Protein AF-A0AAN8QXG2-F1 (afdb_monomer)

Mean predicted aligned error: 15.95 Å

Secondary structure (DSSP, 8-state):
---BS-TT--------TTS---TTTT-----TTS-EESSSSSSEEHHHHHHHHHHHHTTPPPP-STT-TT-SB----SS----HHHHHHHHHHH-S-SSS----SSS------S--TTS---SEEEEETTEEEEEETTEEEEEETTEEPTT-SEEGGGTSTT--S--SEEEE-TTSEEEEEETTEEEEEETTEEEEEEEEGGGGT-------EEEEESSGGG-EEEEEETTEEEEEETTTTEES-SSPEEGGGSBTS-SS-SEEEE-TTS-EEEEETTEEEEEETTTTEEPTT--EEHHHHHH-PPPP---GGGS-----------PPP-

Foldseek 3Di:
DFDQPPPPFPDQAAPDVPDPDDPCQRDGDDDPPFPEDDQADPTQDPVLVVVLSVLRSLPHAADPDPLASSHRTDDDDPPDDHDVVSQVRSCVSVNDDPDDPPPPVPDPPPDPPDDDLLAWFFLEWEQAPQWIWTHDQQWIWIHHPLDTDPRPRDGPCNWAPPDDRHFNEWYADPVRWIWTFAFQAIWIDRTRRTPDDRDGCVQQLDPGTRFQEWEFADDDPPTWIWTADQQWIFTGDPVVSYTPDNDTHGNVLQAPDDSHFSYWYAHPVRWIWTHDIQWIFTADPPVSYTDPPDTDGCCCRRVVDDDPPPPPPPPPPDDDDDPDDDDDDD

Organism: NCBI:txid861788

Solvent-accessible surface area (backbone atoms only — not comparable to full-atom values): 19196 Å² total; per-residue (Å²): 134,88,60,59,44,73,94,63,54,75,57,73,30,58,55,54,99,83,59,84,90,54,101,55,60,52,44,78,55,79,61,82,89,56,60,71,33,75,90,48,83,91,40,49,31,48,64,62,51,48,54,28,52,50,37,34,37,73,56,48,68,75,39,90,51,87,78,29,53,40,26,64,48,71,71,92,59,66,70,79,61,79,27,73,64,48,52,50,56,52,28,69,76,74,44,70,80,93,54,79,80,75,83,68,92,82,59,95,73,76,62,90,83,71,82,53,68,70,79,45,58,47,34,16,27,25,44,50,98,88,27,40,36,43,28,42,62,46,31,28,38,49,30,51,96,82,37,69,44,89,60,52,68,34,54,44,52,73,54,30,58,83,55,70,59,47,48,27,14,23,32,39,48,98,87,59,34,41,37,40,30,39,53,50,28,31,36,35,21,51,73,50,46,65,72,50,58,86,37,56,32,58,71,30,61,36,95,61,61,50,43,24,19,23,31,49,48,64,60,85,91,66,47,43,32,38,42,29,43,91,37,25,31,34,51,40,37,80,91,77,48,28,44,78,52,82,68,63,45,64,39,76,74,48,36,84,61,68,59,66,48,28,18,21,30,44,49,100,84,57,34,39,34,40,27,38,65,53,31,33,38,49,31,38,78,83,80,55,30,52,45,90,84,53,68,42,51,45,20,43,78,60,68,71,35,76,80,79,81,76,72,77,81,78,75,81,78,79,76,86,77,83,87,82,83,83,82,81,83,134

Nearest PDB structures (foldseek):
  6cm1-assembly1_A  TM=9.132E-01  e=3.011E-19  Homo sapiens
  4fu4-assembly1_A  TM=6.674E-01  e=2.067E-21  Homo sapiens
  1fbl-assembly1_A-2  TM=6.473E-01  e=2.036E-18  Sus scrofa
  1itv-assembly1_B  TM=8.678E-01  e=1.501E-15  Homo sapiens
  3ba0-assembly1_A  TM=5.865E-01  e=1.921E-18  Homo sapiens

InterPro domains:
  IPR000585 Hemopexin-like domain [cd00094] (115-305)
  IPR001818 Peptidase M10, metallopeptidase [PF00413] (18-95)
  IPR018486 Hemopexin, conserved site [PS00024] (156-171)
  IPR018487 Hemopexin-like repeats [PF00045] (122-165)
  IPR018487 Hemopexin-like repeats [PF00045] (167-192)
  IPR018487 Hemopexin-like repeats [PF00045] (211-258)
  IPR018487 Hemopexin-like repeats [PF00045] (261-305)
  IPR018487 Hemopexin-like repeats [PS51642] (115-163)
  IPR018487 Hemopexin-like repeats [PS51642] (164-208)
  IPR018487 Hemopexin-like repeats [PS51642] (258-305)
  IPR018487 Hemopexin-like repeats [SM00120] (122-165)
  IPR018487 Hemopexin-like repeats [SM00120] (167-208)
  IPR018487 Hemopexin-like repeats [SM00120] (211-259)
  IPR018487 Hemopexin-like repeats [SM00120] (261-305)
  IPR021190 Peptidase M10A [PIRSF001191] (18-308)
  IPR021190 Peptidase M10A [PR00138] (49-74)
  IPR021190 Peptidase M10A [PR00138] (82-95)
  IPR024079 Metallopeptidase, catalytic domain superfamily [G3DSA:3.40.390.10] (12-100)
  IPR036375 Hemopexin-like domain superfamily [G3DSA:2.110.10.10] (115-307)
  IPR036375 Hemopexin-like domain superfamily [SSF50923] (115-306)

Radius of gyration: 27.06 Å; Cα contacts (8 Å, |Δi|>4): 606; chains: 1; bounding box: 62×88×76 Å

Sequence (330 aa):
MVTTCPLMVLEAFWLMPFFPRTHRAGDIHFDYDESWTVGNSMGTDLLQVAAHEFGHVLGLQHSLVDGAVMSPFYSFSYPLGLSDDDKQGIQHLYGPPRKAPPVITETNEIENTVPDPCRTNFDAVSMIRGELFFFKSRYVWRIREGRLQVGYPALATRHWRGIPNNIDAAYEDKTGNSWFFQGDSYWVFDAERKITGPDSLSRLGLHVSDIQAALMWGEDKAQKTYLFKSGTYWCFSPLENRVETAHPRSMQDWRGIPMDIDAAFQDRYGYAHFLSGMQYWKFDPVEMKVLEGYPRYIGMDFFGCPLPIIDKAQEESVSPQEVNGISRPN

pLDDT: mean 80.29, std 20.77, range [27.33, 98.44]

Structure (mmCIF, N/CA/C/O backbone):
data_AF-A0AAN8QXG2-F1
#
_entry.id   AF-A0AAN8QXG2-F1
#
loop_
_atom_site.group_PDB
_atom_site.id
_atom_site.type_symbol
_atom_site.label_atom_id
_atom_site.label_alt_id
_atom_site.label_comp_id
_atom_site.label_asym_id
_atom_site.labe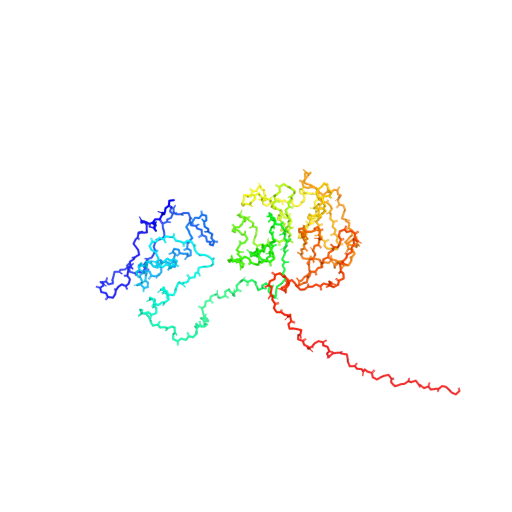l_entity_id
_atom_site.label_seq_id
_atom_site.pdbx_PDB_ins_code
_atom_site.Cartn_x
_atom_site.Cartn_y
_atom_site.Cartn_z
_atom_site.occupancy
_atom_site.B_iso_or_equiv
_atom_site.auth_seq_id
_atom_site.auth_comp_id
_atom_site.auth_asym_id
_atom_site.auth_atom_id
_atom_site.pdbx_PDB_model_num
ATOM 1 N N . MET A 1 1 ? 1.830 18.173 29.441 1.00 27.33 1 MET A N 1
ATOM 2 C CA . MET A 1 1 ? 0.775 18.988 30.075 1.00 27.33 1 MET A CA 1
ATOM 3 C C . MET A 1 1 ? -0.459 18.120 30.110 1.00 27.33 1 MET A C 1
ATOM 5 O O . MET A 1 1 ? -0.859 17.650 29.058 1.00 27.33 1 MET A O 1
ATOM 9 N N . VAL A 1 2 ? -0.955 17.805 31.303 1.00 27.64 2 VAL A N 1
ATOM 10 C CA . VAL A 1 2 ? -2.183 17.025 31.478 1.00 27.64 2 VAL A CA 1
ATOM 11 C C . VAL A 1 2 ? -3.327 18.001 31.245 1.00 27.64 2 VAL A C 1
ATOM 13 O O . VAL A 1 2 ? -3.553 18.884 32.068 1.00 27.64 2 VAL A O 1
ATOM 16 N N . THR A 1 3 ? -3.966 17.926 30.084 1.00 34.12 3 THR A N 1
ATOM 17 C CA . THR A 1 3 ? -5.200 18.664 29.829 1.00 34.12 3 THR A CA 1
ATOM 18 C C . THR A 1 3 ? -6.306 17.955 30.600 1.00 34.12 3 THR A C 1
ATOM 20 O O . THR A 1 3 ? -6.656 16.815 30.302 1.00 34.12 3 THR A O 1
ATOM 23 N N . THR A 1 4 ? -6.836 18.613 31.631 1.00 41.12 4 THR A N 1
ATOM 24 C CA . THR A 1 4 ? -8.214 18.372 32.088 1.00 41.12 4 THR A CA 1
ATOM 25 C C . THR A 1 4 ? -9.114 18.294 30.857 1.00 41.12 4 THR A C 1
ATOM 27 O O . THR A 1 4 ? -8.848 19.047 29.915 1.00 41.12 4 THR A O 1
ATOM 30 N N . CYS A 1 5 ? -10.132 17.417 30.839 1.00 40.88 5 CYS A N 1
ATOM 31 C CA . CYS A 1 5 ? -11.176 17.483 29.807 1.00 40.88 5 CYS A CA 1
ATOM 32 C C . CYS A 1 5 ? -11.529 18.968 29.622 1.00 40.88 5 CYS A C 1
ATOM 34 O O . CYS A 1 5 ? -11.698 19.636 30.654 1.00 40.88 5 CYS A O 1
ATOM 36 N N . PRO A 1 6 ? -11.432 19.532 28.400 1.00 41.19 6 PRO A N 1
ATOM 37 C CA . PRO A 1 6 ? -11.527 20.968 28.214 1.00 41.19 6 PRO A CA 1
ATOM 38 C C . PRO A 1 6 ? -12.802 21.443 28.900 1.00 41.19 6 PRO A C 1
ATOM 40 O O . PRO A 1 6 ? -13.918 21.100 28.518 1.00 41.19 6 PRO A O 1
ATOM 43 N N . LEU A 1 7 ? -12.608 22.194 29.984 1.00 38.44 7 LEU A N 1
ATOM 44 C CA . LEU A 1 7 ? -13.630 22.944 30.694 1.00 38.44 7 LEU A CA 1
ATOM 45 C C . LEU A 1 7 ? -14.097 24.055 29.749 1.00 38.44 7 LEU A C 1
ATOM 47 O O . LEU A 1 7 ? -13.758 25.215 29.952 1.00 38.44 7 LEU A O 1
ATOM 51 N N . MET A 1 8 ? -14.778 23.683 28.665 1.00 38.84 8 MET A N 1
ATOM 52 C CA . MET A 1 8 ? -15.453 24.575 27.725 1.00 38.84 8 MET A CA 1
ATOM 53 C C . MET A 1 8 ? -16.386 23.821 26.755 1.00 38.84 8 MET A C 1
ATOM 55 O O . MET A 1 8 ? -16.699 24.308 25.679 1.00 38.84 8 MET A O 1
ATOM 59 N N . VAL A 1 9 ? -16.940 22.674 27.163 1.00 40.69 9 VAL A N 1
ATOM 60 C CA . VAL A 1 9 ? -18.239 22.233 26.629 1.00 40.69 9 VAL A CA 1
ATOM 61 C C . VAL A 1 9 ? -19.304 23.119 27.279 1.00 40.69 9 VAL A C 1
ATOM 63 O O . VAL A 1 9 ? -19.481 23.101 28.499 1.00 40.69 9 VAL A O 1
ATOM 66 N N . LEU A 1 10 ? -19.983 23.949 26.483 1.00 37.47 10 LEU A N 1
ATOM 67 C CA . LEU A 1 10 ? -21.153 24.720 26.914 1.00 37.47 10 LEU A CA 1
ATOM 68 C C . LEU A 1 10 ? -22.314 23.749 27.196 1.00 37.47 10 LEU A C 1
ATOM 70 O O . LEU A 1 10 ? -23.176 23.532 26.354 1.00 37.47 10 LEU A O 1
ATOM 74 N N . GLU A 1 11 ? -22.276 23.187 28.404 1.00 40.97 11 GLU A N 1
ATOM 75 C CA . GLU A 1 11 ? -23.312 22.444 29.130 1.00 40.97 11 GLU A CA 1
ATOM 76 C C . GLU A 1 11 ? -23.893 21.201 28.429 1.00 40.97 11 GLU A C 1
ATOM 78 O O . GLU A 1 11 ? -24.847 21.288 27.661 1.00 40.97 11 GLU A O 1
ATOM 83 N N . ALA A 1 12 ? -23.413 20.010 28.811 1.00 38.72 12 ALA A N 1
ATOM 84 C CA . ALA A 1 12 ? -24.228 18.799 28.736 1.00 38.72 12 ALA A CA 1
ATOM 85 C C . ALA A 1 12 ? -25.329 18.893 29.809 1.00 38.72 12 ALA A C 1
ATOM 87 O O . ALA A 1 12 ? -25.069 18.814 31.015 1.00 38.72 12 ALA A O 1
ATOM 88 N N . PHE A 1 13 ? -26.577 19.117 29.397 1.00 40.91 13 PHE A N 1
ATOM 89 C CA . PHE A 1 13 ? -27.696 19.186 30.336 1.00 40.91 13 PHE A CA 1
ATOM 90 C C . PHE A 1 13 ? -28.160 17.776 30.716 1.00 40.91 13 PHE A C 1
ATOM 92 O O . PHE A 1 13 ? -28.758 17.057 29.917 1.00 40.91 13 PHE A O 1
ATOM 99 N N . TRP A 1 14 ? -27.915 17.413 31.972 1.00 40.00 14 TRP A N 1
ATOM 100 C CA . TRP A 1 14 ? -28.276 16.143 32.600 1.00 40.00 14 TRP A CA 1
ATOM 101 C C . TRP A 1 14 ? -29.745 15.735 32.398 1.00 40.00 14 TRP A C 1
ATOM 103 O O . TRP A 1 14 ? -30.661 16.501 32.708 1.00 40.00 14 TRP A O 1
ATOM 113 N N . LEU A 1 15 ? -29.991 14.468 32.050 1.00 38.22 15 LEU A N 1
ATOM 114 C CA . LEU A 1 15 ? -31.287 13.818 32.274 1.00 38.22 15 LEU A CA 1
ATOM 115 C C . LEU A 1 15 ? -31.347 13.251 33.704 1.00 38.22 15 LEU A C 1
ATOM 117 O O . LEU A 1 15 ? -31.371 12.044 33.923 1.00 38.22 15 LEU A O 1
ATOM 121 N N . MET A 1 16 ? -31.370 14.125 34.711 1.00 40.59 16 MET A N 1
ATOM 122 C CA . MET A 1 16 ? -31.684 13.724 36.089 1.00 40.59 16 MET A CA 1
ATOM 123 C C . MET A 1 16 ? -33.213 13.672 36.285 1.00 40.59 16 MET A C 1
ATOM 125 O O . MET A 1 16 ? -33.898 14.628 35.920 1.00 40.59 16 MET A O 1
ATOM 129 N N . PRO A 1 17 ? -33.785 12.635 36.930 1.00 37.00 17 PRO A N 1
ATOM 130 C CA . PRO A 1 17 ? -35.234 12.509 37.147 1.00 37.00 17 PRO A CA 1
ATOM 131 C C . PRO A 1 17 ? -35.844 13.539 38.127 1.00 37.00 17 PRO A C 1
ATOM 133 O O . PRO A 1 17 ? -37.039 13.470 38.404 1.00 37.00 17 PRO A O 1
ATOM 136 N N . PHE A 1 18 ? -35.059 14.497 38.640 1.00 40.25 18 PHE A N 1
ATOM 137 C CA . PHE A 1 18 ? -35.475 15.473 39.661 1.00 40.25 18 PHE A CA 1
ATOM 138 C C . PHE A 1 18 ? -35.349 16.956 39.260 1.00 40.25 18 PHE A C 1
ATOM 140 O O . PHE A 1 18 ? -35.648 17.819 40.083 1.00 40.25 18 PHE A O 1
ATOM 147 N N . PHE A 1 19 ? -34.976 17.283 38.016 1.00 39.03 19 PHE A N 1
ATOM 148 C CA . PHE A 1 19 ? -35.070 18.659 37.503 1.00 39.03 19 PHE A CA 1
ATOM 149 C C . PHE A 1 19 ? -36.283 18.820 36.569 1.00 39.03 19 PHE A C 1
ATOM 151 O O . PHE A 1 19 ? -36.624 17.882 35.844 1.00 39.03 19 PHE A O 1
ATOM 158 N N . PRO A 1 20 ? -36.969 19.982 36.564 1.00 32.53 20 PRO A N 1
ATOM 159 C CA . PRO A 1 20 ? -38.041 20.241 35.608 1.00 32.53 20 PRO A CA 1
ATOM 160 C C . PRO A 1 20 ? -37.494 20.096 34.184 1.00 32.53 20 PRO A C 1
ATOM 162 O O . PRO A 1 20 ? -36.467 20.687 33.861 1.00 32.53 20 PRO A O 1
ATOM 165 N N . ARG A 1 21 ? -38.175 19.303 33.343 1.00 40.25 21 ARG A N 1
ATOM 166 C CA . ARG A 1 21 ? -37.851 19.131 31.917 1.00 40.25 21 ARG A CA 1
ATOM 167 C C . ARG A 1 21 ? -37.817 20.498 31.229 1.00 40.25 21 ARG A C 1
ATOM 169 O O . ARG A 1 21 ? -38.861 21.027 30.855 1.00 40.25 21 ARG A O 1
ATOM 176 N N . THR A 1 22 ? -36.630 21.068 31.073 1.00 47.88 22 THR A N 1
ATOM 177 C CA . THR A 1 22 ? -36.399 22.201 30.180 1.00 47.88 22 THR A CA 1
ATOM 178 C C . THR A 1 22 ? -36.137 21.669 28.774 1.00 47.88 22 THR A C 1
ATOM 180 O O . THR A 1 22 ? -35.745 20.518 28.587 1.00 47.88 22 THR A O 1
ATOM 183 N N . HIS A 1 23 ? -36.352 22.506 27.762 1.00 53.78 23 HIS A N 1
ATOM 184 C CA . HIS A 1 23 ? -36.181 22.162 26.344 1.00 53.78 23 HIS A CA 1
ATOM 185 C C . HIS A 1 23 ? -34.727 21.894 25.912 1.00 53.78 23 HIS A C 1
ATOM 187 O O . HIS A 1 23 ? -34.499 21.756 24.719 1.00 53.78 23 HIS A O 1
ATOM 193 N N . ARG A 1 24 ? -33.765 21.871 26.848 1.00 51.91 24 ARG A N 1
ATOM 194 C CA . ARG A 1 24 ? -32.327 21.658 26.594 1.00 51.91 24 ARG A CA 1
ATOM 195 C C . ARG A 1 24 ? -31.771 20.363 27.191 1.00 51.91 24 ARG A C 1
ATOM 197 O O . ARG A 1 24 ? -30.594 20.079 27.027 1.00 51.91 24 ARG A O 1
ATOM 204 N N . ALA A 1 25 ? -32.574 19.603 27.940 1.00 56.16 25 ALA A N 1
ATOM 205 C CA . ALA A 1 25 ? -32.101 18.384 28.595 1.00 56.16 25 ALA A CA 1
ATOM 206 C C . ALA A 1 25 ? -31.725 17.312 27.557 1.00 56.16 25 ALA A C 1
ATOM 208 O O . ALA A 1 25 ? -32.586 16.871 26.796 1.00 56.16 25 ALA A O 1
ATOM 209 N N . GLY A 1 26 ? -30.463 16.878 27.571 1.00 61.78 26 GLY A N 1
ATOM 210 C CA . GLY A 1 26 ? -29.907 15.899 26.634 1.00 61.78 26 GLY A CA 1
ATOM 211 C C . GLY A 1 26 ? -29.193 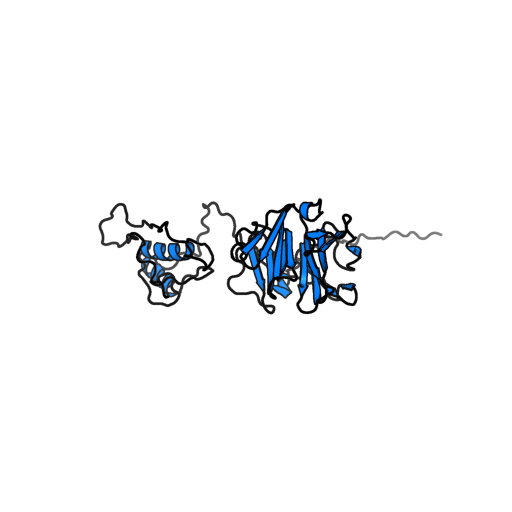16.476 25.406 1.00 61.78 26 GLY A C 1
ATOM 212 O O . GLY A 1 26 ? -28.717 15.690 24.588 1.00 61.78 26 GLY A O 1
ATOM 213 N N . ASP A 1 27 ? -29.092 17.803 25.274 1.00 71.50 27 ASP A N 1
ATOM 214 C CA . ASP A 1 27 ? -28.297 18.432 24.213 1.00 71.50 27 ASP A CA 1
ATOM 215 C C . ASP A 1 27 ? -26.792 18.290 24.503 1.00 71.50 27 ASP A C 1
ATOM 217 O O . ASP A 1 27 ? -26.351 18.421 25.648 1.00 71.50 27 ASP A O 1
ATOM 221 N N . ILE A 1 28 ? -26.004 18.044 23.451 1.00 75.19 28 ILE A N 1
ATOM 222 C CA . ILE A 1 28 ? -24.536 18.038 23.490 1.00 75.19 28 ILE A CA 1
ATOM 223 C C . ILE A 1 28 ? -24.041 19.051 22.468 1.00 75.19 28 ILE A C 1
ATOM 225 O O . ILE A 1 28 ? -24.407 18.990 21.292 1.00 75.19 28 ILE A O 1
ATOM 229 N N . HIS A 1 29 ? -23.183 19.963 22.908 1.00 76.06 29 HIS A N 1
ATOM 230 C CA . HIS A 1 29 ? -22.531 20.936 22.044 1.00 76.06 29 HIS A CA 1
ATOM 231 C C . HIS A 1 29 ? -21.033 20.665 21.999 1.00 76.06 29 HIS A C 1
ATOM 233 O O . HIS A 1 29 ? -20.369 20.640 23.028 1.00 76.06 29 HIS A O 1
ATOM 239 N N . PHE A 1 30 ? -20.496 20.499 20.797 1.00 77.31 30 PHE A N 1
ATOM 240 C CA . PHE A 1 30 ? -19.061 20.356 20.584 1.00 77.31 30 PHE A CA 1
ATOM 241 C C . PHE A 1 30 ? -18.476 21.723 20.231 1.00 77.31 30 PHE A C 1
ATOM 243 O O . PHE A 1 30 ? -19.012 22.410 19.358 1.00 77.31 30 PHE A O 1
ATOM 250 N N . ASP A 1 31 ? -17.404 22.122 20.916 1.00 76.25 31 ASP A N 1
ATOM 251 C CA . ASP A 1 31 ? -16.707 23.377 20.635 1.00 76.25 31 ASP A CA 1
ATOM 252 C C . ASP A 1 31 ? -16.116 23.347 19.220 1.00 76.25 31 ASP A C 1
ATOM 254 O O . ASP A 1 31 ? -15.402 22.418 18.855 1.00 76.25 31 ASP A O 1
ATOM 258 N N . TYR A 1 32 ? -16.426 24.349 18.403 1.00 76.50 32 TYR A N 1
ATOM 259 C CA . TYR A 1 32 ? -15.938 24.422 17.029 1.00 76.50 32 TYR A CA 1
ATOM 260 C C . TYR A 1 32 ? -14.435 24.733 16.949 1.00 76.50 32 TYR A C 1
ATOM 262 O O . TYR A 1 32 ? -13.800 24.385 15.953 1.00 76.50 32 TYR A O 1
ATOM 270 N N . ASP A 1 33 ? -13.862 25.353 17.984 1.00 77.44 33 ASP A N 1
ATOM 271 C CA . ASP A 1 33 ? -12.452 25.756 18.001 1.00 77.44 33 ASP A CA 1
ATOM 272 C C . ASP A 1 33 ? -11.497 24.590 18.340 1.00 77.44 33 ASP A C 1
ATOM 274 O O . ASP A 1 33 ? -10.276 24.708 18.192 1.00 77.44 33 ASP A O 1
ATOM 278 N N . GLU A 1 34 ? -12.038 23.432 18.730 1.00 76.50 34 GLU A N 1
ATOM 279 C CA . GLU A 1 34 ? -11.272 22.208 18.962 1.00 76.50 34 GLU A CA 1
ATOM 280 C C . GLU A 1 34 ? -10.797 21.560 17.651 1.00 76.50 34 GLU A C 1
ATOM 282 O O . GLU A 1 34 ? -11.498 21.488 16.638 1.00 76.50 34 GLU A O 1
ATOM 287 N N . SER A 1 35 ? -9.579 21.013 17.672 1.00 76.38 35 SER A N 1
ATOM 288 C CA . SER A 1 35 ? -9.016 20.286 16.526 1.00 76.38 35 SER A CA 1
ATOM 289 C C . SER A 1 35 ? -9.549 18.854 16.478 1.00 76.38 35 SER A C 1
ATOM 291 O O . SER A 1 35 ? -8.830 17.905 16.799 1.00 76.38 35 SER A O 1
ATOM 293 N N . TRP A 1 36 ? -10.816 18.702 16.087 1.00 76.38 36 TRP A N 1
ATOM 294 C CA . TRP A 1 36 ? -11.497 17.408 16.037 1.00 76.38 36 TRP A CA 1
ATOM 295 C C . TRP A 1 36 ? -10.834 16.422 15.073 1.00 76.38 36 TRP A C 1
ATOM 297 O O . TRP A 1 36 ? -10.630 16.700 13.886 1.00 76.38 36 TRP A O 1
ATOM 307 N N . THR A 1 37 ? -10.551 15.225 15.576 1.00 70.56 37 THR A N 1
ATOM 308 C CA . THR A 1 37 ? -10.028 14.090 14.813 1.00 70.56 37 THR A CA 1
ATOM 309 C C . THR A 1 37 ? -10.924 12.863 14.988 1.00 70.56 37 THR A C 1
ATOM 311 O O . THR A 1 37 ? -11.819 12.837 15.826 1.00 70.56 37 THR A O 1
ATOM 314 N N . VAL A 1 38 ? -10.726 11.834 14.159 1.00 69.44 38 VAL A N 1
ATOM 315 C CA . VAL A 1 38 ? -11.389 10.532 14.319 1.00 69.44 38 VAL A CA 1
ATOM 316 C C . VAL A 1 38 ? -10.344 9.430 14.149 1.00 69.44 38 VAL A C 1
ATOM 318 O O . VAL A 1 38 ? -9.656 9.362 13.127 1.00 69.44 38 VAL A O 1
ATOM 321 N N . GLY A 1 39 ? -10.217 8.569 15.154 1.00 56.72 39 GLY A N 1
ATOM 322 C CA . GLY A 1 39 ? -9.329 7.413 15.202 1.00 56.72 39 GLY A CA 1
ATOM 323 C C . GLY A 1 39 ? -7.837 7.727 15.348 1.00 56.72 39 GLY A C 1
ATOM 324 O O . GLY A 1 39 ? -7.013 6.897 14.949 1.00 56.72 39 GLY A O 1
ATOM 325 N N . ASN A 1 40 ? -7.455 8.906 15.856 1.00 60.03 40 ASN A N 1
ATOM 326 C CA 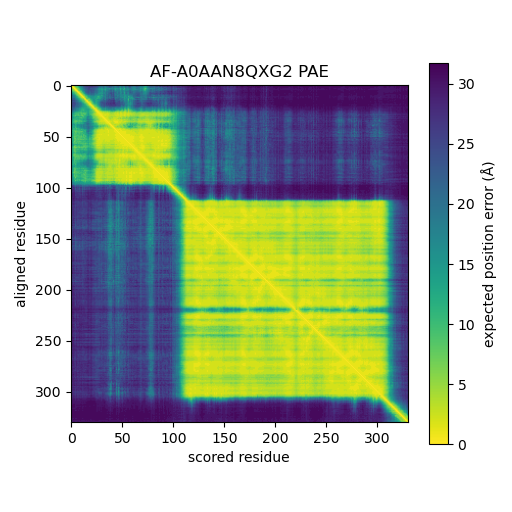. ASN A 1 40 ? -6.045 9.272 16.058 1.00 60.03 40 ASN A CA 1
ATOM 327 C C . ASN A 1 40 ? -5.825 10.279 17.202 1.00 60.03 40 ASN A C 1
ATOM 329 O O . ASN A 1 40 ? -6.729 11.023 17.565 1.00 60.03 40 ASN A O 1
ATOM 333 N N . SER A 1 41 ? -4.591 10.334 17.714 1.00 69.56 41 SER A N 1
ATOM 334 C CA . SER A 1 41 ? -4.186 11.173 18.850 1.00 69.56 41 SER A CA 1
ATOM 335 C C . SER A 1 41 ? -3.609 12.544 18.460 1.00 69.56 41 SER A C 1
ATOM 337 O O . SER A 1 41 ? -2.967 13.181 19.291 1.00 69.56 41 SER A O 1
ATOM 339 N N . MET A 1 42 ? -3.754 12.986 17.201 1.00 54.81 42 MET A N 1
ATOM 340 C CA . MET A 1 42 ? -3.210 14.278 16.731 1.00 54.81 42 MET A CA 1
ATOM 341 C C . MET A 1 42 ? -4.084 15.485 17.098 1.00 54.81 42 MET A C 1
ATOM 343 O O . MET A 1 42 ? -3.745 16.621 16.774 1.00 54.81 42 MET A O 1
ATOM 347 N N . GLY A 1 43 ? -5.210 15.232 17.750 1.00 71.31 43 GLY A N 1
ATOM 348 C CA . GLY A 1 43 ? -6.157 16.223 18.221 1.00 71.31 43 GLY A CA 1
ATOM 349 C C . GLY A 1 43 ? -7.144 15.566 19.174 1.00 71.31 43 GLY A C 1
ATOM 350 O O . GLY A 1 43 ? -6.856 14.515 19.763 1.00 71.31 43 GLY A O 1
ATOM 351 N N . THR A 1 44 ? -8.304 16.188 19.310 1.00 74.31 44 THR A N 1
ATOM 352 C CA . THR A 1 44 ? -9.368 15.712 20.189 1.00 74.31 44 THR A CA 1
ATOM 353 C C . THR A 1 44 ? -10.240 14.733 19.406 1.00 74.31 44 THR A C 1
ATOM 355 O O . THR A 1 44 ? -10.901 15.114 18.440 1.00 74.31 44 THR A O 1
ATOM 358 N N . ASP A 1 45 ? -10.217 13.453 19.781 1.00 78.50 45 ASP A N 1
ATOM 359 C CA . ASP A 1 45 ? -10.973 12.418 19.082 1.00 78.50 45 ASP A CA 1
ATOM 360 C C . ASP A 1 45 ? -12.472 12.598 19.342 1.00 78.50 45 ASP A C 1
ATOM 362 O O . ASP A 1 45 ? -12.954 12.434 20.466 1.00 78.50 45 ASP A O 1
ATOM 366 N N . LEU A 1 46 ? -13.213 12.942 18.289 1.00 82.06 46 LEU A N 1
ATOM 367 C CA . LEU A 1 46 ? -14.635 13.256 18.379 1.00 82.06 46 LEU A CA 1
ATOM 368 C C . LEU A 1 46 ? -15.449 12.056 18.868 1.00 82.06 46 LEU A C 1
ATOM 370 O O . LEU A 1 46 ? -16.419 12.244 19.592 1.00 82.06 46 LEU A O 1
ATOM 374 N N . LEU A 1 47 ? -15.065 10.828 18.503 1.00 83.19 47 LEU A N 1
ATOM 375 C CA . LEU A 1 47 ? -15.785 9.628 18.927 1.00 83.19 47 LEU A CA 1
ATOM 376 C C . LEU A 1 47 ? -15.595 9.373 20.430 1.00 83.19 47 LEU A C 1
ATOM 378 O O . LEU A 1 47 ? -16.562 9.054 21.118 1.00 83.19 47 LEU A O 1
ATOM 382 N N . GLN A 1 48 ? -14.375 9.549 20.940 1.00 82.44 48 GLN A N 1
ATOM 383 C CA . GLN A 1 48 ? -14.050 9.426 22.360 1.00 82.44 48 GLN A CA 1
ATOM 384 C C . GLN A 1 48 ? -14.790 10.473 23.201 1.00 82.44 48 GLN A C 1
ATOM 386 O O . GLN A 1 48 ? -15.395 10.120 24.213 1.00 82.44 48 GLN A O 1
ATOM 391 N N . VAL A 1 49 ? -14.776 11.742 22.775 1.00 86.56 49 VAL A N 1
ATOM 392 C CA . VAL A 1 49 ? -15.478 12.819 23.491 1.00 86.56 49 VAL A CA 1
ATOM 393 C C . VAL A 1 49 ? -16.989 12.645 23.389 1.00 86.56 49 VAL A C 1
ATOM 395 O O . VAL A 1 49 ? -17.674 12.705 24.401 1.00 86.56 49 VAL A O 1
ATOM 398 N N . ALA A 1 50 ? -17.531 12.332 22.210 1.00 87.12 50 ALA A N 1
ATOM 399 C CA . ALA A 1 50 ? -18.965 12.092 22.067 1.00 87.12 50 ALA A CA 1
ATOM 400 C C . ALA A 1 50 ? -19.446 10.934 22.952 1.00 87.12 50 ALA A C 1
ATOM 402 O O . ALA A 1 50 ? -20.493 11.048 23.578 1.00 87.12 50 ALA A O 1
ATOM 403 N N . ALA A 1 51 ? -18.683 9.841 23.055 1.00 89.00 51 ALA A N 1
ATOM 404 C CA . ALA A 1 51 ? -19.027 8.729 23.939 1.00 89.00 51 ALA A CA 1
ATOM 405 C C . ALA A 1 51 ? -19.063 9.136 25.424 1.00 89.00 51 ALA A C 1
ATOM 407 O O . ALA A 1 51 ? -19.959 8.699 26.146 1.00 89.00 51 ALA A O 1
ATOM 408 N N . HIS A 1 52 ? -18.131 9.991 25.857 1.00 88.69 52 HIS A N 1
ATOM 409 C CA . HIS A 1 52 ? -18.117 10.578 27.198 1.00 88.69 52 HIS A CA 1
ATOM 410 C C . HIS A 1 52 ? -19.362 11.443 27.449 1.00 88.69 52 HIS A C 1
ATOM 412 O O . HIS A 1 52 ? -20.102 11.213 28.407 1.00 88.69 52 HIS A O 1
ATOM 418 N N . GLU A 1 53 ? -19.665 12.368 26.537 1.00 85.75 53 GLU A N 1
ATOM 419 C CA . GLU A 1 53 ? -20.824 13.259 26.659 1.00 85.75 53 GLU A CA 1
ATOM 420 C C . GLU A 1 53 ? -22.157 12.501 26.591 1.00 85.75 53 GLU A C 1
ATOM 422 O O . GLU A 1 53 ? -23.087 12.783 27.347 1.00 85.75 53 GLU A O 1
ATOM 427 N N . PHE A 1 54 ? -22.256 11.470 25.745 1.00 88.94 54 PHE A N 1
ATOM 428 C CA . PHE A 1 54 ? -23.418 10.583 25.737 1.00 88.94 54 PHE A CA 1
ATOM 429 C C . PHE A 1 54 ? -23.587 9.866 27.074 1.00 88.94 54 PHE A C 1
ATOM 431 O O . PHE A 1 54 ? -24.719 9.685 27.518 1.00 88.94 54 PHE A O 1
ATOM 438 N N . GLY A 1 55 ? -22.498 9.497 27.749 1.00 89.19 55 GLY A N 1
ATOM 439 C CA . GLY A 1 55 ? -22.565 8.969 29.105 1.00 89.19 55 GLY A CA 1
ATOM 440 C C . GLY A 1 55 ? -23.217 9.956 30.076 1.00 89.19 55 GLY A C 1
ATOM 441 O O . GLY A 1 55 ? -24.122 9.559 30.812 1.00 89.19 55 GLY A O 1
ATOM 442 N N . HIS A 1 56 ? -22.859 11.242 30.020 1.00 83.44 56 HIS A N 1
ATOM 443 C CA . HIS A 1 56 ? -23.513 12.294 30.811 1.00 83.44 56 HIS A CA 1
ATOM 444 C C . HIS A 1 56 ? -24.992 12.477 30.471 1.00 83.44 56 HIS A C 1
ATOM 446 O O . HIS A 1 56 ? -25.828 12.550 31.377 1.00 83.44 56 HIS A O 1
ATOM 452 N N . VAL A 1 57 ? -25.341 12.485 29.183 1.00 84.62 57 VAL A N 1
ATOM 453 C CA . VAL A 1 57 ? -26.742 12.543 28.735 1.00 84.62 57 VAL A CA 1
ATOM 454 C C . VAL A 1 57 ? -27.537 11.349 29.261 1.00 84.62 57 VAL A C 1
ATOM 456 O O . VAL A 1 57 ? -28.677 11.508 29.692 1.00 84.62 57 VAL A O 1
ATOM 459 N N . LEU A 1 58 ? -26.926 10.166 29.302 1.00 85.19 58 LEU A N 1
ATOM 460 C CA . LEU A 1 58 ? -27.510 8.948 29.863 1.00 85.19 58 LEU A CA 1
ATOM 461 C C . LEU A 1 58 ? -27.439 8.886 31.404 1.00 85.19 58 LEU A C 1
ATOM 463 O O . LEU A 1 58 ? -27.864 7.903 32.002 1.00 85.19 58 LEU A O 1
ATOM 467 N N . GLY A 1 59 ? -26.931 9.924 32.070 1.00 83.00 59 GLY A N 1
ATOM 468 C CA . GLY A 1 59 ? -26.946 10.051 33.528 1.00 83.00 59 GLY A CA 1
ATOM 469 C C . GLY A 1 59 ? -25.727 9.481 34.259 1.00 83.00 59 GLY A C 1
ATOM 470 O O . GLY A 1 59 ? -25.738 9.440 35.491 1.00 83.00 59 GLY A O 1
ATOM 471 N N . LEU A 1 60 ? -24.673 9.071 33.547 1.00 87.19 60 LEU A N 1
ATOM 472 C CA . LEU A 1 60 ? -23.392 8.716 34.158 1.00 87.19 60 LEU A CA 1
ATOM 473 C C . LEU A 1 60 ? -22.636 9.969 34.601 1.00 87.19 60 LEU A C 1
ATOM 475 O O . LEU A 1 60 ? -22.598 10.981 33.904 1.00 87.19 60 LEU A O 1
ATOM 479 N N . GLN A 1 61 ? -22.005 9.894 35.768 1.00 89.00 61 GLN A N 1
ATOM 480 C CA . GLN A 1 61 ? -21.093 10.927 36.258 1.00 89.00 61 GLN A CA 1
ATOM 481 C C . GLN A 1 61 ? -19.647 10.557 35.936 1.00 89.00 61 GLN A C 1
ATOM 483 O O . GLN A 1 61 ? -19.367 9.444 35.492 1.00 89.00 61 GLN A O 1
ATOM 488 N N . HIS A 1 62 ? -18.733 11.494 36.184 1.00 89.75 62 HIS A N 1
ATOM 489 C CA . HIS A 1 62 ? -17.312 11.224 36.047 1.00 89.75 62 HIS A CA 1
ATOM 490 C C . HIS A 1 62 ? -16.867 10.038 36.909 1.00 89.75 62 HIS A C 1
ATOM 492 O O . HIS A 1 62 ? -17.208 9.953 38.090 1.00 89.75 62 HIS A O 1
ATOM 498 N N . SER A 1 63 ? -16.047 9.172 36.321 1.00 88.19 63 SER A N 1
ATOM 499 C CA . SER A 1 63 ? -15.380 8.072 37.007 1.00 88.19 63 SER A CA 1
ATOM 500 C C . SER A 1 63 ? -13.938 8.441 37.346 1.00 88.19 63 SER A C 1
ATOM 502 O O . SER A 1 63 ? -13.258 9.126 36.587 1.00 88.19 63 SER A O 1
ATOM 504 N N . LEU A 1 64 ? -13.448 7.967 38.490 1.00 87.06 64 LEU A N 1
ATOM 505 C CA . LEU A 1 64 ? -12.032 8.074 38.862 1.00 87.06 64 LEU A CA 1
ATOM 506 C C . LEU A 1 64 ? -11.210 6.870 38.375 1.00 87.06 64 LEU A C 1
ATOM 508 O O . LEU A 1 64 ? -10.018 6.796 38.662 1.00 87.06 64 LEU A O 1
ATOM 512 N N . VAL A 1 65 ? -11.836 5.914 37.682 1.00 85.88 65 VAL A N 1
ATOM 513 C CA . VAL A 1 65 ? -11.149 4.752 37.118 1.00 85.88 65 VAL A CA 1
ATOM 514 C C . VAL A 1 65 ? -10.333 5.184 35.901 1.00 85.88 65 VAL A C 1
ATOM 516 O O . VAL A 1 65 ? -10.867 5.704 34.919 1.00 85.88 65 VAL A O 1
ATOM 519 N N . ASP A 1 66 ? -9.026 4.939 35.958 1.00 78.62 66 ASP A N 1
ATOM 520 C CA . ASP A 1 66 ? -8.122 5.205 34.843 1.00 78.62 66 ASP A CA 1
ATOM 521 C C . ASP A 1 66 ? -8.529 4.382 33.611 1.00 78.62 66 ASP A C 1
ATOM 523 O O . ASP A 1 66 ? -8.660 3.159 33.666 1.00 78.62 66 ASP A O 1
ATOM 527 N N . GLY A 1 67 ? -8.723 5.064 32.481 1.00 78.50 67 GLY A N 1
ATOM 528 C CA . GLY A 1 67 ? -9.140 4.441 31.221 1.00 78.50 67 GLY A CA 1
ATOM 529 C C . GLY A 1 67 ? -10.650 4.227 31.066 1.00 78.50 67 GLY A C 1
ATOM 530 O O . GLY A 1 67 ? -11.063 3.699 30.035 1.00 78.50 67 GLY A O 1
ATOM 531 N N . ALA A 1 68 ? -11.473 4.646 32.034 1.00 89.50 68 ALA A N 1
ATOM 532 C CA . ALA A 1 68 ? -12.918 4.742 31.836 1.00 89.50 68 ALA A CA 1
ATOM 533 C C . ALA A 1 68 ? -13.255 5.844 30.826 1.00 89.50 68 ALA A C 1
ATOM 535 O O . ALA A 1 68 ? -12.644 6.916 30.836 1.00 89.50 68 ALA A O 1
ATOM 536 N N . VAL A 1 69 ? -14.259 5.604 29.979 1.00 90.62 69 VAL A N 1
ATOM 537 C CA . VAL A 1 69 ? -14.759 6.628 29.054 1.00 90.62 69 VAL A CA 1
ATOM 538 C C . VAL A 1 69 ? -15.288 7.818 29.840 1.00 90.62 69 VAL A C 1
ATOM 540 O O . VAL A 1 69 ? -15.031 8.942 29.434 1.00 90.62 69 VAL A O 1
ATOM 543 N N . MET A 1 70 ? -15.908 7.591 31.001 1.00 92.69 70 MET A N 1
ATOM 544 C CA . MET A 1 70 ? -16.369 8.652 31.901 1.00 92.69 70 MET A CA 1
ATOM 545 C C . MET A 1 70 ? -15.257 9.323 32.729 1.00 92.69 70 MET A C 1
ATOM 547 O O . MET A 1 70 ? -15.563 10.064 33.659 1.00 92.69 70 MET A O 1
ATOM 551 N N . SER A 1 71 ? -13.970 9.095 32.454 1.00 88.88 71 SER A N 1
ATOM 552 C CA . SER A 1 71 ? -12.896 9.791 33.178 1.00 88.88 71 SER A CA 1
ATOM 553 C C . SER A 1 71 ? -12.939 11.310 32.931 1.00 88.88 71 SER A C 1
ATOM 555 O O . SER A 1 71 ? -13.075 11.722 31.781 1.00 88.88 71 SER A O 1
ATOM 557 N N . PRO A 1 72 ? -12.767 12.170 33.957 1.00 84.62 72 PRO A N 1
ATOM 558 C CA . PRO A 1 72 ? -12.762 13.631 33.796 1.00 84.62 72 PRO A CA 1
ATOM 559 C C . PRO A 1 72 ? -11.525 14.158 33.052 1.00 84.62 72 PRO A C 1
ATOM 561 O O . PRO A 1 72 ? -11.388 15.363 32.824 1.00 84.62 72 PRO A O 1
ATOM 564 N N . PHE A 1 73 ? -10.580 13.283 32.715 1.00 81.06 73 PHE A N 1
ATOM 565 C CA . PHE A 1 73 ? -9.398 13.616 31.941 1.00 81.06 73 PHE A CA 1
ATOM 566 C C . PHE A 1 73 ? -9.491 12.935 30.586 1.00 81.06 73 PHE A C 1
ATOM 568 O O . PHE A 1 73 ? -9.684 11.722 30.503 1.00 81.06 73 PHE A O 1
ATOM 575 N N . TYR A 1 74 ? -9.316 13.719 29.523 1.00 78.62 74 TYR A N 1
ATOM 576 C CA . TYR A 1 74 ? -9.283 13.167 28.179 1.00 78.62 74 TYR A CA 1
ATOM 577 C C . TYR A 1 74 ? -8.119 12.178 28.057 1.00 78.62 74 TYR A C 1
ATOM 579 O O . TYR A 1 74 ? -6.951 12.534 28.232 1.00 78.62 74 TYR A O 1
ATOM 587 N N . SER A 1 75 ? -8.459 10.934 27.739 1.00 74.44 75 SER A N 1
ATOM 588 C CA . SER A 1 75 ? -7.513 9.872 27.432 1.00 74.44 75 SER A CA 1
ATOM 589 C C . SER A 1 75 ? -7.908 9.255 26.103 1.00 74.44 75 SER A C 1
ATOM 591 O O . SER A 1 75 ? -9.036 8.799 25.920 1.00 74.44 75 SER A O 1
ATOM 593 N N . PHE A 1 76 ? -6.979 9.268 25.156 1.00 73.31 76 PHE A N 1
ATOM 594 C CA . PHE A 1 76 ? -7.216 8.698 23.841 1.00 73.31 76 PHE A CA 1
ATOM 595 C C . PHE A 1 76 ? -7.160 7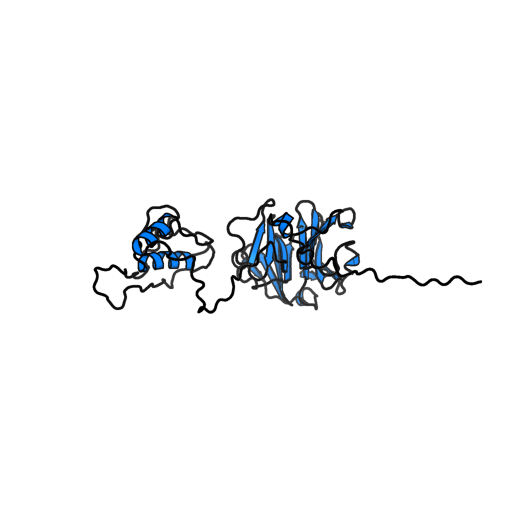.166 23.909 1.00 73.31 76 PHE A C 1
ATOM 597 O O . PHE A 1 76 ? -6.129 6.598 24.273 1.00 73.31 76 PHE A O 1
ATOM 604 N N . SER A 1 77 ? -8.244 6.501 23.503 1.00 68.75 77 SER A N 1
ATOM 605 C CA . SER A 1 77 ? -8.314 5.046 23.372 1.00 68.75 77 SER A CA 1
ATOM 606 C C . SER A 1 77 ? -8.850 4.665 21.993 1.00 68.75 77 SER A C 1
ATOM 608 O O . SER A 1 77 ? -9.920 5.110 21.582 1.00 68.75 77 SER A O 1
ATOM 610 N N . TYR A 1 78 ? -8.100 3.842 21.253 1.00 60.91 78 TYR A N 1
ATOM 611 C CA . TYR A 1 78 ? -8.529 3.341 19.948 1.00 60.91 78 TYR A CA 1
ATOM 612 C C . TYR A 1 78 ? -8.172 1.855 19.759 1.00 60.91 78 TYR A C 1
ATOM 614 O O . TYR A 1 78 ? -6.994 1.501 19.872 1.00 60.91 78 TYR A O 1
ATOM 622 N N . PRO A 1 79 ? -9.138 0.987 19.392 1.00 67.94 79 PRO A N 1
ATOM 623 C CA . PRO A 1 79 ? -10.563 1.292 19.227 1.00 67.94 79 PRO A CA 1
ATOM 624 C C . PRO A 1 79 ? -11.207 1.735 20.549 1.00 67.94 79 PRO A C 1
ATOM 626 O O . PRO A 1 79 ? -10.767 1.313 21.617 1.00 67.94 79 PRO A O 1
ATOM 629 N N . LEU A 1 80 ? -12.237 2.586 20.469 1.00 78.06 80 LEU A N 1
ATOM 630 C CA . LEU A 1 80 ? -13.003 3.001 21.645 1.00 78.06 80 LEU A CA 1
ATOM 631 C C . LEU A 1 80 ? -13.543 1.750 22.351 1.00 78.06 80 LEU A C 1
ATOM 633 O O . LEU A 1 80 ? -14.236 0.933 21.741 1.00 78.06 80 LEU A O 1
ATOM 637 N N . GLY A 1 81 ? -13.235 1.613 23.637 1.00 82.12 81 GLY A N 1
ATOM 638 C CA . GLY A 1 81 ? -13.700 0.514 24.473 1.00 82.12 81 GLY A CA 1
ATOM 639 C C . GLY A 1 81 ? -14.290 1.044 25.771 1.00 82.12 81 GLY A C 1
ATOM 640 O O . GLY A 1 81 ? -13.678 1.881 26.425 1.00 82.12 81 GLY A O 1
ATOM 641 N N . LEU A 1 82 ? -15.468 0.542 26.146 1.00 88.69 82 LEU A N 1
ATOM 642 C CA . LEU A 1 82 ? -16.062 0.823 27.453 1.00 88.69 82 LEU A CA 1
ATOM 643 C C . LEU A 1 82 ? -15.333 0.015 28.527 1.00 88.69 82 LEU A C 1
ATOM 645 O O . LEU A 1 82 ? -15.192 -1.210 28.392 1.00 88.69 82 LEU A O 1
ATOM 649 N N . SER A 1 83 ? -14.918 0.682 29.601 1.00 90.12 83 SER A N 1
ATOM 650 C CA . SER A 1 83 ? -14.393 -0.001 30.779 1.00 90.12 83 SER A CA 1
ATOM 651 C C . SER A 1 83 ? -15.500 -0.799 31.471 1.00 90.12 83 SER A C 1
ATOM 653 O O . SER A 1 83 ? -16.696 -0.592 31.242 1.00 90.12 83 SER A O 1
ATOM 655 N N . ASP A 1 84 ? -15.119 -1.739 32.333 1.00 90.12 84 ASP A N 1
ATOM 656 C CA . ASP A 1 84 ? -16.109 -2.470 33.121 1.00 90.12 84 ASP A CA 1
ATOM 657 C C . ASP A 1 84 ? -16.842 -1.557 34.114 1.00 90.12 84 ASP A C 1
ATOM 659 O O . ASP A 1 84 ? -17.979 -1.859 34.469 1.00 90.12 84 ASP A O 1
ATOM 663 N N . ASP A 1 85 ? -16.242 -0.430 34.511 1.00 92.19 85 ASP A N 1
ATOM 664 C CA . ASP A 1 85 ? -16.892 0.610 35.314 1.00 92.19 85 ASP A CA 1
ATOM 665 C C . ASP A 1 85 ? -17.997 1.320 34.516 1.00 92.19 85 ASP A C 1
ATOM 667 O O . ASP A 1 85 ? -19.140 1.368 34.967 1.00 92.19 85 ASP A O 1
ATOM 671 N N . ASP A 1 86 ? -17.714 1.733 33.272 1.00 93.50 86 ASP A N 1
ATOM 672 C CA . ASP A 1 86 ? -18.712 2.353 32.383 1.00 93.50 86 ASP A CA 1
ATOM 673 C C . ASP A 1 86 ? -19.897 1.399 32.125 1.00 93.50 86 ASP A C 1
ATOM 675 O O . ASP A 1 86 ? -21.066 1.791 32.194 1.00 93.50 86 ASP A O 1
ATOM 679 N N . LYS A 1 87 ? -19.604 0.112 31.868 1.00 92.88 87 LYS A N 1
ATOM 680 C CA . LYS A 1 87 ? -20.629 -0.927 31.657 1.00 92.88 87 LYS A CA 1
ATOM 681 C C . LYS A 1 87 ? -21.481 -1.137 32.905 1.00 92.88 87 LYS A C 1
ATOM 683 O O . LYS A 1 87 ? -22.700 -1.233 32.794 1.00 92.88 87 LYS A O 1
ATOM 688 N N . GLN A 1 88 ? -20.860 -1.231 34.079 1.00 92.00 88 GLN A N 1
ATOM 689 C CA . GLN A 1 88 ? -21.583 -1.410 35.338 1.00 92.00 88 GLN A CA 1
ATOM 690 C C . GLN A 1 88 ? -22.427 -0.180 35.671 1.00 92.00 88 GLN A C 1
ATOM 692 O O . GLN A 1 88 ? -23.586 -0.336 36.049 1.00 92.00 88 GLN A O 1
ATOM 697 N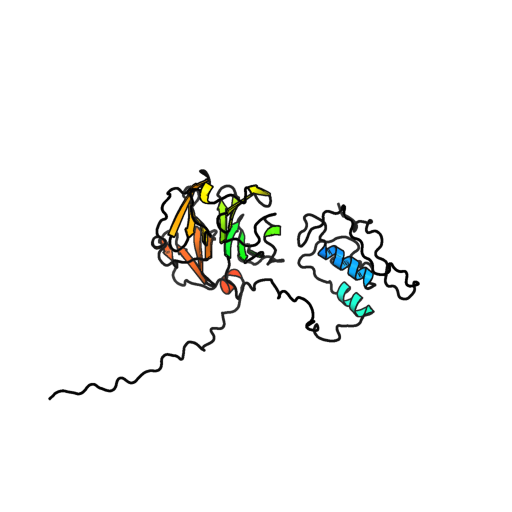 N . GLY A 1 89 ? -21.892 1.025 35.465 1.00 92.81 89 GLY A N 1
ATOM 698 C CA . GLY A 1 89 ? -22.603 2.280 35.685 1.00 92.81 89 GLY A CA 1
ATOM 699 C C . GLY A 1 89 ? -23.865 2.378 34.833 1.00 92.81 89 GLY A C 1
ATOM 700 O O . GLY A 1 89 ? -24.956 2.603 35.361 1.00 92.81 89 GLY A O 1
ATOM 701 N N . ILE A 1 90 ? -23.758 2.133 33.522 1.00 92.81 90 ILE A N 1
ATOM 702 C CA . ILE A 1 90 ? -24.924 2.258 32.636 1.00 92.81 90 ILE A CA 1
ATOM 703 C C . ILE A 1 90 ? -25.956 1.157 32.890 1.00 92.81 90 ILE A C 1
ATOM 705 O O . ILE A 1 90 ? -27.163 1.406 32.880 1.00 92.81 90 ILE A O 1
ATOM 709 N N . GLN A 1 91 ? -25.496 -0.060 33.190 1.00 92.19 91 GLN A N 1
ATOM 710 C CA . GLN A 1 91 ? -26.380 -1.173 33.529 1.00 92.19 91 GLN A CA 1
ATOM 711 C C . GLN A 1 91 ? -27.015 -1.012 34.913 1.00 92.19 91 GLN A C 1
ATOM 713 O O . GLN A 1 91 ? -28.085 -1.566 35.148 1.00 92.19 91 GLN A O 1
ATOM 718 N N . HIS A 1 92 ? -26.418 -0.242 35.824 1.00 90.75 92 HIS A N 1
ATOM 719 C CA . HIS A 1 92 ? -27.057 0.114 37.089 1.00 90.75 92 HIS A CA 1
ATOM 720 C C . HIS A 1 92 ? -28.282 1.012 36.865 1.00 90.75 92 HIS A C 1
ATOM 722 O O . HIS A 1 92 ? -29.309 0.820 37.513 1.00 90.75 92 HIS A O 1
ATOM 728 N N . LEU A 1 93 ? -28.199 1.949 35.916 1.00 87.56 93 LEU A N 1
ATOM 729 C CA . LEU A 1 93 ? -29.291 2.872 35.592 1.00 87.56 93 LEU A CA 1
ATOM 730 C C . LEU A 1 93 ? -30.401 2.213 34.762 1.00 87.56 93 LEU A C 1
ATOM 732 O O . LEU A 1 93 ? -31.584 2.417 35.034 1.00 87.56 93 LEU A O 1
ATOM 736 N N . TYR A 1 94 ? -30.031 1.413 33.759 1.00 87.88 94 TYR A N 1
ATOM 737 C CA . TYR A 1 94 ? -30.974 0.905 32.752 1.00 87.88 94 TYR A CA 1
ATOM 738 C C . TYR A 1 94 ? -31.160 -0.620 32.766 1.00 87.88 94 TYR A C 1
ATOM 740 O O . TYR A 1 94 ? -32.002 -1.156 32.040 1.00 87.88 94 TYR A O 1
ATOM 748 N N . GLY A 1 95 ? -30.425 -1.325 33.625 1.00 88.19 95 GLY A N 1
ATOM 749 C CA . GLY A 1 95 ? -30.380 -2.783 33.682 1.00 88.19 95 GLY A CA 1
ATOM 750 C C . GLY A 1 95 ? -29.387 -3.397 32.685 1.00 88.19 95 GLY A C 1
ATOM 751 O O . GLY A 1 95 ? -28.918 -2.733 31.758 1.00 88.19 95 GLY A O 1
ATOM 752 N N . PRO A 1 96 ? -29.063 -4.692 32.845 1.00 84.06 96 PRO A N 1
ATOM 753 C CA . PRO A 1 96 ? -28.269 -5.419 31.865 1.00 84.06 96 PRO A CA 1
ATOM 754 C C . PRO A 1 96 ? -29.031 -5.546 30.531 1.00 84.06 96 PRO A C 1
ATOM 756 O O . PRO A 1 96 ? -30.270 -5.537 30.524 1.00 84.06 96 PRO A O 1
ATOM 759 N N . PRO A 1 97 ? -28.327 -5.720 29.398 1.00 80.19 97 PRO A N 1
ATOM 760 C CA . PRO A 1 97 ? -28.956 -5.893 28.092 1.00 80.19 97 PRO A CA 1
ATOM 761 C C . PRO A 1 97 ? -29.975 -7.046 28.123 1.00 80.19 97 PRO A C 1
ATOM 763 O O . PRO A 1 97 ? -29.618 -8.196 28.369 1.00 80.19 97 PRO A O 1
ATOM 766 N N . ARG A 1 98 ? -31.266 -6.756 27.894 1.00 70.19 98 ARG A N 1
ATOM 767 C CA . ARG A 1 98 ? -32.357 -7.751 28.026 1.00 70.19 98 ARG A CA 1
ATOM 768 C C . ARG A 1 98 ? -32.402 -8.800 26.899 1.00 70.19 98 ARG A C 1
ATOM 770 O O . ARG A 1 98 ? -33.188 -9.739 26.987 1.00 70.19 98 ARG A O 1
ATOM 777 N N . LYS A 1 99 ? -31.565 -8.663 25.866 1.00 58.97 99 LYS A N 1
ATOM 778 C CA . LYS A 1 99 ? -31.292 -9.633 24.790 1.00 58.97 99 LYS A CA 1
ATOM 779 C C . LYS A 1 99 ? -29.846 -9.429 24.309 1.00 58.97 99 LYS A C 1
ATOM 781 O O . LYS A 1 99 ? -29.328 -8.319 24.448 1.00 58.97 99 LYS A O 1
ATOM 786 N N . ALA A 1 100 ? -29.226 -10.456 23.706 1.00 55.16 100 ALA A N 1
ATOM 787 C CA . ALA A 1 100 ? -28.119 -10.231 22.765 1.00 55.16 100 ALA A CA 1
ATOM 788 C C . ALA A 1 100 ? -28.537 -9.099 21.808 1.00 55.16 100 ALA A C 1
ATOM 790 O O . ALA A 1 100 ? -29.734 -9.044 21.494 1.00 55.16 100 ALA A O 1
ATOM 791 N N . PRO A 1 101 ? -27.624 -8.178 21.439 1.00 44.19 101 PRO A N 1
ATOM 792 C CA . PRO A 1 101 ? -27.975 -6.926 20.778 1.00 44.19 101 PRO A CA 1
ATOM 793 C C . PRO A 1 101 ? -29.021 -7.188 19.692 1.00 44.19 101 PRO A C 1
ATOM 795 O O . PRO A 1 101 ? -28.799 -8.062 18.850 1.00 44.19 101 PRO A O 1
ATOM 798 N N . PRO A 1 102 ? -30.201 -6.543 19.754 1.00 39.06 102 PRO A N 1
ATOM 799 C CA . PRO A 1 102 ? -31.179 -6.698 18.695 1.00 39.06 102 PRO A CA 1
ATOM 800 C C . PRO A 1 102 ? -30.496 -6.301 17.387 1.00 39.06 102 PRO A C 1
ATOM 802 O O . PRO A 1 102 ? -29.876 -5.244 17.318 1.00 39.06 102 PRO A O 1
ATOM 805 N N . VAL A 1 103 ? -30.597 -7.154 16.368 1.00 42.53 103 VAL A N 1
ATOM 806 C CA . VAL A 1 103 ? -30.365 -6.733 14.986 1.00 42.53 103 VAL A CA 1
ATOM 807 C C . VAL A 1 103 ? -31.421 -5.663 14.717 1.00 42.53 103 VAL A C 1
ATOM 809 O O . VAL A 1 103 ? -32.615 -5.964 14.662 1.00 42.53 103 VAL A O 1
ATOM 812 N N . ILE A 1 104 ? -31.005 -4.400 14.691 1.00 39.59 104 ILE A N 1
ATOM 813 C CA . ILE A 1 104 ? -31.880 -3.267 14.409 1.00 39.59 104 ILE A CA 1
ATOM 814 C C . ILE A 1 104 ? -32.073 -3.251 12.890 1.00 39.59 104 ILE A C 1
ATOM 816 O O . ILE A 1 104 ? -31.331 -2.601 12.169 1.00 39.59 104 ILE A O 1
ATOM 820 N N . THR A 1 105 ? -33.088 -3.956 12.389 1.00 38.88 105 THR A N 1
ATOM 821 C CA . THR A 1 105 ? -33.422 -4.029 10.952 1.00 38.88 105 THR A CA 1
ATOM 822 C C . THR A 1 105 ? -34.040 -2.74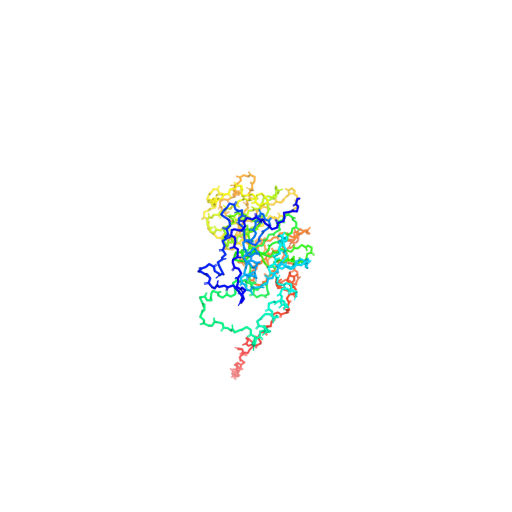9 10.366 1.00 38.88 105 THR A C 1
ATOM 824 O O . THR A 1 105 ? -34.739 -2.815 9.364 1.00 38.88 105 THR A O 1
ATOM 827 N N . GLU A 1 106 ? -33.775 -1.579 10.947 1.00 41.03 106 GLU A N 1
ATOM 828 C CA . GLU A 1 106 ? -34.023 -0.274 10.319 1.00 41.03 106 GLU A CA 1
ATOM 829 C C . GLU A 1 106 ? -32.918 0.711 10.717 1.00 41.03 106 GLU A C 1
ATOM 831 O O . GLU A 1 106 ? -33.126 1.714 11.394 1.00 41.03 106 GLU A O 1
ATOM 836 N N . THR A 1 107 ? -31.699 0.418 10.287 1.00 35.44 107 THR A N 1
ATOM 837 C CA . THR A 1 107 ? -30.735 1.470 9.970 1.00 35.44 107 THR A CA 1
ATOM 838 C C . THR A 1 107 ? -30.264 1.224 8.542 1.00 35.44 107 THR A C 1
ATOM 840 O O . THR A 1 107 ? -30.367 0.105 8.042 1.00 35.44 107 THR A O 1
ATOM 843 N N . ASN A 1 108 ? -29.798 2.259 7.846 1.00 41.12 108 ASN A N 1
ATOM 844 C CA . ASN A 1 108 ? -29.004 2.091 6.631 1.00 41.12 108 ASN A CA 1
ATOM 845 C C . ASN A 1 108 ? -27.704 1.356 7.010 1.00 41.12 108 ASN A C 1
ATOM 847 O O . ASN A 1 108 ? -26.655 1.987 7.137 1.00 41.12 108 ASN A O 1
ATOM 851 N N . GLU A 1 109 ? -27.794 0.051 7.274 1.00 37.62 109 GLU A N 1
ATOM 852 C CA . GLU A 1 109 ? -26.675 -0.822 7.594 1.00 37.62 109 GLU A CA 1
ATOM 853 C C . GLU A 1 109 ? -25.807 -0.931 6.341 1.00 37.62 109 GLU A C 1
ATOM 855 O O . GLU A 1 109 ? -25.967 -1.814 5.502 1.00 37.62 109 GLU A O 1
ATOM 860 N N . ILE A 1 110 ? -24.874 0.009 6.199 1.00 43.16 110 ILE A N 1
ATOM 861 C CA . ILE A 1 110 ? -23.630 -0.286 5.510 1.00 43.16 110 ILE A CA 1
ATOM 862 C C . ILE A 1 110 ? -22.959 -1.326 6.405 1.00 43.16 110 ILE A C 1
ATOM 864 O O . ILE A 1 110 ? -22.544 -1.010 7.520 1.00 43.16 110 ILE A O 1
ATOM 868 N N . GLU A 1 111 ? -22.979 -2.567 5.919 1.00 45.25 111 GLU A N 1
ATOM 869 C CA . GLU A 1 111 ? -22.354 -3.767 6.469 1.00 45.25 111 GLU A CA 1
ATOM 870 C C . GLU A 1 111 ? -21.082 -3.463 7.261 1.00 45.25 111 GLU A C 1
ATOM 872 O O . GLU A 1 111 ? -20.326 -2.568 6.902 1.00 45.25 111 GLU A O 1
ATOM 877 N N . ASN A 1 112 ? -20.801 -4.256 8.294 1.00 49.50 112 ASN A N 1
ATOM 878 C CA . ASN A 1 112 ? -19.499 -4.337 8.960 1.00 49.50 112 ASN A CA 1
ATOM 879 C C . ASN A 1 112 ? -18.330 -4.205 7.948 1.00 49.50 112 ASN A C 1
ATOM 881 O O . ASN A 1 112 ? -17.923 -5.177 7.321 1.00 49.50 112 ASN A O 1
ATOM 885 N N . THR A 1 113 ? -17.815 -2.981 7.771 1.00 69.62 113 THR A N 1
ATOM 886 C CA . THR A 1 113 ? -17.034 -2.547 6.587 1.00 69.62 113 THR A CA 1
ATOM 887 C C . THR A 1 113 ? -15.543 -2.870 6.666 1.00 69.62 113 THR A C 1
ATOM 889 O O . THR A 1 113 ? -14.781 -2.518 5.764 1.00 69.62 113 THR A O 1
ATOM 892 N N . VAL A 1 114 ? -15.098 -3.504 7.751 1.00 83.00 114 VAL A N 1
ATOM 893 C CA . VAL A 1 114 ? -13.689 -3.832 7.978 1.00 83.00 114 VAL A CA 1
ATOM 894 C C . VAL A 1 114 ? -13.398 -5.214 7.381 1.00 83.00 114 VAL A C 1
ATOM 896 O O . VAL A 1 114 ? -13.998 -6.188 7.835 1.00 83.00 114 VAL A O 1
ATOM 899 N N . PRO A 1 115 ? -12.486 -5.335 6.397 1.00 89.81 115 PRO A N 1
ATOM 900 C CA . PRO A 1 115 ? -12.154 -6.626 5.800 1.00 89.81 115 PRO A CA 1
ATOM 901 C C . PRO A 1 115 ? -11.576 -7.602 6.834 1.00 89.81 115 PRO A C 1
ATOM 903 O O . PRO A 1 115 ? -10.781 -7.209 7.684 1.00 89.81 115 PRO A O 1
ATOM 906 N N . ASP A 1 116 ? -11.940 -8.881 6.750 1.00 89.31 116 ASP A N 1
ATOM 907 C CA . ASP A 1 116 ? -11.337 -9.936 7.571 1.00 89.31 116 ASP A CA 1
ATOM 908 C C . ASP A 1 116 ? -9.980 -10.353 6.965 1.00 89.31 116 ASP A C 1
ATOM 910 O O . ASP A 1 116 ? -9.974 -10.918 5.865 1.00 89.31 116 ASP A O 1
ATOM 914 N N . PRO A 1 117 ? -8.835 -10.135 7.649 1.00 92.00 117 PRO A N 1
ATOM 915 C CA . PRO A 1 117 ? -7.511 -10.489 7.128 1.00 92.00 117 PRO A CA 1
ATOM 916 C C . PRO A 1 117 ? -7.334 -11.995 6.868 1.00 92.00 117 PRO A C 1
ATOM 918 O O . PRO A 1 117 ? -6.445 -12.382 6.111 1.00 92.00 117 PRO A O 1
ATOM 921 N N . CYS A 1 118 ? -8.172 -12.854 7.459 1.00 88.81 118 CYS A N 1
ATOM 922 C CA . CYS A 1 118 ? -8.151 -14.296 7.222 1.00 88.81 118 CYS A CA 1
ATOM 923 C C . CYS A 1 118 ? -8.877 -14.719 5.939 1.00 88.81 118 CYS A C 1
ATOM 925 O O . CYS A 1 118 ? -8.690 -15.845 5.475 1.00 88.81 118 CYS A O 1
ATOM 927 N N . ARG A 1 119 ? -9.730 -13.853 5.380 1.00 86.12 119 ARG A N 1
ATOM 928 C CA . ARG A 1 119 ? -10.661 -14.190 4.288 1.00 86.12 119 ARG A CA 1
ATOM 929 C C . ARG A 1 119 ? -10.622 -13.191 3.130 1.00 86.12 119 ARG A C 1
ATOM 931 O O . ARG A 1 119 ? -11.528 -13.184 2.304 1.00 86.12 119 ARG A O 1
ATOM 938 N N . THR A 1 120 ? -9.585 -12.359 3.067 1.00 89.94 120 THR A N 1
ATOM 939 C CA . THR A 1 120 ? -9.410 -11.322 2.043 1.00 89.94 120 THR A CA 1
ATOM 940 C C . THR A 1 120 ? -8.075 -11.470 1.317 1.00 89.94 120 THR A C 1
ATOM 942 O O . THR A 1 120 ? -7.119 -12.032 1.853 1.00 89.94 120 THR A O 1
ATOM 945 N N . ASN A 1 121 ? -8.007 -10.933 0.100 1.00 93.00 121 ASN A N 1
ATOM 946 C CA . ASN A 1 121 ? -6.746 -10.518 -0.509 1.00 93.00 121 ASN A CA 1
ATOM 947 C C . ASN A 1 121 ? -6.406 -9.075 -0.096 1.00 93.00 121 ASN A C 1
ATOM 949 O O . ASN A 1 121 ? -7.182 -8.422 0.610 1.00 93.00 121 ASN A O 1
ATOM 953 N N . PHE A 1 122 ? -5.262 -8.576 -0.549 1.00 97.00 122 PHE A N 1
ATOM 954 C CA . PHE A 1 122 ? -4.764 -7.240 -0.228 1.00 97.00 122 PHE A CA 1
ATOM 955 C C . PHE A 1 122 ? -4.464 -6.476 -1.506 1.00 97.00 122 PHE A C 1
ATOM 957 O O . PHE A 1 122 ? -3.964 -7.069 -2.451 1.00 97.00 122 PHE A O 1
ATOM 964 N N . ASP A 1 123 ? -4.779 -5.184 -1.520 1.00 97.44 123 ASP A N 1
ATOM 965 C CA . ASP A 1 123 ? -4.617 -4.338 -2.705 1.00 97.44 123 ASP A CA 1
ATOM 966 C C . ASP A 1 123 ? -3.167 -3.860 -2.862 1.00 97.44 123 ASP A C 1
ATOM 968 O O . ASP A 1 123 ? -2.720 -3.582 -3.959 1.00 97.44 123 ASP A O 1
ATOM 972 N N . ALA A 1 124 ? -2.424 -3.754 -1.756 1.00 98.19 124 ALA A N 1
ATOM 973 C CA . ALA A 1 124 ? -0.995 -3.472 -1.767 1.00 98.19 124 ALA A CA 1
ATOM 974 C C . ALA A 1 124 ? -0.345 -3.980 -0.478 1.00 98.19 124 ALA A C 1
ATOM 976 O O . ALA A 1 124 ? -0.986 -4.079 0.573 1.00 98.19 124 ALA A O 1
ATOM 977 N N . VAL A 1 125 ? 0.957 -4.252 -0.533 1.00 98.19 125 VAL A N 1
ATOM 978 C CA . VAL A 1 125 ? 1.772 -4.604 0.633 1.00 98.19 125 VAL A CA 1
ATOM 979 C C . VAL A 1 125 ? 3.136 -3.960 0.484 1.00 98.19 125 VAL A C 1
ATOM 981 O O . VAL A 1 125 ? 3.731 -4.043 -0.583 1.00 98.19 125 VAL A O 1
ATOM 984 N N . SER A 1 126 ? 3.642 -3.337 1.546 1.00 96.94 126 SER A N 1
ATOM 985 C CA . SER A 1 126 ? 4.977 -2.738 1.536 1.00 96.94 126 SER A CA 1
ATOM 986 C C . SER A 1 126 ? 5.643 -2.828 2.897 1.00 96.94 126 SER A C 1
ATOM 988 O O . SER A 1 126 ? 4.997 -2.702 3.938 1.00 96.94 126 SER A O 1
ATOM 990 N N . MET A 1 127 ? 6.967 -2.964 2.880 1.00 95.56 127 MET A N 1
ATOM 991 C CA . MET A 1 127 ? 7.797 -2.597 4.021 1.00 95.56 127 MET A CA 1
ATOM 992 C C . MET A 1 127 ? 7.929 -1.076 4.057 1.00 95.56 127 MET A C 1
ATOM 994 O O . MET A 1 127 ? 8.283 -0.469 3.050 1.00 95.56 127 MET A O 1
ATOM 998 N N . ILE A 1 128 ? 7.617 -0.463 5.194 1.00 94.75 128 ILE A N 1
ATOM 999 C CA . ILE A 1 128 ? 7.732 0.979 5.423 1.00 94.75 128 ILE A CA 1
ATOM 1000 C C . ILE A 1 128 ? 8.404 1.152 6.782 1.00 94.75 128 ILE A C 1
ATOM 1002 O O . ILE A 1 128 ? 7.907 0.648 7.792 1.00 94.75 128 ILE A O 1
ATOM 1006 N N . ARG A 1 129 ? 9.570 1.804 6.817 1.00 91.81 129 ARG A N 1
ATOM 1007 C CA . ARG A 1 129 ? 10.375 2.031 8.032 1.00 91.81 129 ARG A CA 1
ATOM 1008 C C . ARG A 1 129 ? 10.660 0.760 8.838 1.00 91.81 129 ARG A C 1
ATOM 1010 O O . ARG A 1 129 ? 10.690 0.773 10.067 1.00 91.81 129 ARG A O 1
ATOM 1017 N N . GLY A 1 130 ? 10.882 -0.349 8.135 1.00 91.31 130 GLY A N 1
ATOM 1018 C CA . GLY A 1 130 ? 11.206 -1.645 8.739 1.00 91.31 130 GLY A CA 1
ATOM 1019 C C . GLY A 1 130 ? 10.006 -2.431 9.275 1.00 91.31 130 GLY A C 1
ATOM 1020 O O . GLY A 1 130 ? 10.199 -3.478 9.894 1.00 91.31 130 GLY A O 1
ATOM 1021 N N . GLU A 1 131 ? 8.782 -1.975 9.024 1.00 95.06 131 GLU A N 1
ATOM 1022 C CA . GLU A 1 131 ? 7.552 -2.665 9.407 1.00 95.06 131 GLU A CA 1
ATOM 1023 C C . GLU A 1 131 ? 6.715 -2.993 8.178 1.00 95.06 131 GLU A C 1
ATOM 1025 O O . GLU A 1 131 ? 6.747 -2.281 7.178 1.00 95.06 131 GLU A O 1
ATOM 1030 N N . LEU A 1 132 ? 5.968 -4.088 8.253 1.00 97.56 132 LEU A N 1
ATOM 1031 C CA . LEU A 1 132 ? 5.195 -4.591 7.131 1.00 97.56 132 LEU A CA 1
ATOM 1032 C C . LEU A 1 132 ? 3.766 -4.057 7.206 1.00 97.56 132 LEU A C 1
ATOM 1034 O O . LEU A 1 132 ? 3.092 -4.220 8.226 1.00 97.56 132 LEU A O 1
ATOM 1038 N N . PHE A 1 133 ? 3.304 -3.446 6.121 1.00 97.50 133 PHE A N 1
ATOM 1039 C CA . PHE A 1 133 ? 1.960 -2.901 6.005 1.00 97.50 133 PHE A CA 1
ATOM 1040 C C . PHE A 1 133 ? 1.188 -3.619 4.905 1.00 97.50 133 PHE A C 1
ATOM 1042 O O . PHE A 1 133 ? 1.648 -3.681 3.768 1.00 97.50 133 PHE A O 1
ATOM 1049 N N . PHE A 1 134 ? 0.009 -4.133 5.251 1.00 98.19 134 PHE A N 1
ATOM 1050 C CA . PHE A 1 134 ? -0.952 -4.713 4.314 1.00 98.19 134 PHE A CA 1
ATOM 1051 C C . PHE A 1 134 ? -2.115 -3.748 4.128 1.00 98.19 134 PHE A C 1
ATOM 1053 O O . PHE A 1 134 ? -2.687 -3.309 5.122 1.00 98.19 134 PHE A O 1
ATOM 1060 N N . PHE A 1 135 ? -2.482 -3.441 2.889 1.00 97.75 135 PHE A N 1
ATOM 1061 C CA . PHE A 1 135 ? -3.530 -2.482 2.552 1.00 97.75 135 PHE A CA 1
ATOM 1062 C C . PHE A 1 135 ? -4.723 -3.197 1.927 1.00 97.75 135 PHE A C 1
ATOM 1064 O O . PHE A 1 135 ? -4.557 -4.050 1.056 1.00 97.75 135 PHE A O 1
ATOM 1071 N N . LYS A 1 136 ? -5.933 -2.854 2.373 1.00 96.06 136 LYS A N 1
ATOM 1072 C CA . LYS A 1 136 ? -7.179 -3.306 1.750 1.00 96.06 136 LYS A CA 1
ATOM 1073 C C . LYS A 1 136 ? -8.247 -2.238 1.892 1.00 96.06 136 LYS A C 1
ATOM 1075 O O . LYS A 1 136 ? -8.608 -1.860 3.013 1.00 96.06 136 LYS A O 1
ATOM 1080 N N . SER A 1 137 ? -8.776 -1.770 0.768 1.00 92.31 137 SER A N 1
ATOM 1081 C CA . SER A 1 137 ? -9.667 -0.616 0.732 1.00 92.31 137 SER A CA 1
ATOM 1082 C C . SER A 1 137 ? -9.017 0.540 1.512 1.00 92.31 137 SER A C 1
ATOM 1084 O O . SER A 1 137 ? -7.834 0.832 1.341 1.00 92.31 137 SER A O 1
ATOM 1086 N N . ARG A 1 138 ? -9.755 1.167 2.435 1.00 91.50 138 ARG A N 1
ATOM 1087 C CA . ARG A 1 138 ? -9.260 2.284 3.255 1.00 91.50 138 ARG A CA 1
ATOM 1088 C C . ARG A 1 138 ? -8.479 1.852 4.493 1.00 91.50 138 ARG A C 1
ATOM 1090 O O . ARG A 1 138 ? -8.090 2.710 5.290 1.00 91.50 138 ARG A O 1
ATOM 1097 N N . TYR A 1 139 ? -8.319 0.548 4.696 1.00 94.81 139 TYR A N 1
ATOM 1098 C CA . TYR A 1 139 ? -7.739 -0.032 5.894 1.00 94.81 139 TYR A CA 1
ATOM 1099 C C . TYR A 1 139 ? -6.319 -0.514 5.650 1.00 94.81 139 TYR A C 1
ATOM 1101 O O . TYR A 1 139 ? -5.940 -0.921 4.554 1.00 94.81 139 TYR A O 1
ATOM 1109 N N . VAL A 1 140 ? -5.546 -0.495 6.724 1.00 96.00 140 VAL A N 1
ATOM 1110 C CA . VAL A 1 140 ? -4.191 -1.006 6.759 1.00 96.00 140 VAL A CA 1
ATOM 1111 C C . VAL A 1 140 ? -3.994 -1.852 8.010 1.00 96.00 140 VAL A C 1
ATOM 1113 O O . VAL A 1 140 ? -4.527 -1.515 9.068 1.00 96.00 140 VAL A O 1
ATOM 1116 N N . TRP A 1 141 ? -3.217 -2.929 7.900 1.00 97.19 141 TRP A N 1
ATOM 1117 C CA . TRP A 1 141 ? -2.681 -3.718 9.009 1.00 97.19 141 TRP A CA 1
ATOM 1118 C C . TRP A 1 141 ? -1.186 -3.465 9.110 1.00 97.19 141 TRP A C 1
ATOM 1120 O O . TRP A 1 141 ? -0.505 -3.402 8.091 1.00 97.19 141 TRP A O 1
ATOM 1130 N N . ARG A 1 142 ? -0.672 -3.350 10.334 1.00 96.25 142 ARG A N 1
ATOM 1131 C CA . ARG A 1 142 ? 0.752 -3.140 10.608 1.00 96.25 142 ARG A CA 1
ATOM 1132 C C . ARG A 1 142 ? 1.302 -4.332 11.367 1.00 96.25 142 ARG A C 1
ATOM 1134 O O . ARG A 1 142 ? 0.807 -4.665 12.444 1.00 96.25 142 ARG A O 1
ATOM 1141 N N . ILE A 1 143 ? 2.344 -4.941 10.825 1.00 96.19 143 ILE A N 1
ATOM 1142 C CA . ILE A 1 143 ? 3.036 -6.083 11.406 1.00 96.19 143 ILE A CA 1
ATOM 1143 C C . ILE A 1 143 ? 4.471 -5.665 11.707 1.00 96.19 143 ILE A C 1
ATOM 1145 O O . ILE A 1 143 ? 5.225 -5.252 10.826 1.00 96.19 143 ILE A O 1
ATOM 1149 N N . ARG A 1 144 ? 4.859 -5.803 12.972 1.00 94.00 144 ARG A N 1
ATOM 1150 C CA . ARG A 1 144 ? 6.215 -5.532 13.453 1.00 94.00 144 ARG A CA 1
ATOM 1151 C C . ARG A 1 144 ? 6.769 -6.814 14.047 1.00 94.00 144 ARG A C 1
ATOM 1153 O O . ARG A 1 144 ? 6.102 -7.447 14.860 1.00 94.00 144 ARG A O 1
ATOM 1160 N N . GLU A 1 145 ? 7.965 -7.208 13.611 1.00 89.12 145 GLU A N 1
ATOM 1161 C CA . GLU A 1 145 ? 8.642 -8.428 14.088 1.00 89.12 145 GLU A CA 1
ATOM 1162 C C . GLU A 1 145 ? 7.750 -9.687 13.998 1.00 89.12 145 GLU A C 1
ATOM 1164 O O . GLU A 1 145 ? 7.727 -10.529 14.893 1.00 89.12 145 GLU A O 1
ATOM 1169 N N . GLY A 1 146 ? 6.974 -9.796 12.913 1.00 87.62 146 GLY A N 1
ATOM 1170 C CA . GLY A 1 146 ? 6.067 -10.924 12.672 1.00 87.62 146 GLY A CA 1
ATOM 1171 C C . GLY A 1 146 ? 4.793 -10.924 13.524 1.00 87.62 146 GLY A C 1
ATOM 1172 O O . GLY A 1 146 ? 4.072 -11.915 13.521 1.00 87.62 146 GLY A O 1
ATOM 1173 N N . ARG A 1 147 ? 4.497 -9.843 14.258 1.00 90.75 147 ARG A N 1
ATOM 1174 C CA . ARG A 1 147 ? 3.286 -9.721 15.083 1.00 90.75 147 ARG A CA 1
ATOM 1175 C C . ARG A 1 147 ? 2.397 -8.578 14.616 1.00 90.75 147 ARG A C 1
ATOM 1177 O O . ARG A 1 147 ? 2.861 -7.440 14.482 1.00 90.75 147 ARG A O 1
ATOM 1184 N N . LEU A 1 148 ? 1.110 -8.872 14.431 1.00 92.25 148 LEU A N 1
ATOM 1185 C CA . LEU A 1 148 ? 0.086 -7.856 14.201 1.00 92.25 148 LEU A CA 1
ATOM 1186 C C . LEU A 1 148 ? 0.026 -6.902 15.399 1.00 92.25 148 LEU A C 1
ATOM 1188 O O . LEU A 1 148 ? -0.053 -7.333 16.549 1.00 92.25 148 LEU A O 1
ATOM 1192 N N . GLN A 1 149 ? 0.102 -5.603 15.125 1.00 91.25 149 GLN A N 1
ATOM 1193 C CA . GLN A 1 149 ? 0.083 -4.580 16.163 1.00 91.25 149 GLN A CA 1
ATOM 1194 C C . GLN A 1 149 ? -1.337 -4.331 16.684 1.00 91.25 149 GLN A C 1
ATOM 1196 O O . GLN A 1 149 ? -2.315 -4.415 15.943 1.00 91.25 149 GLN A O 1
ATOM 1201 N N . VAL A 1 150 ? -1.445 -3.992 17.971 1.00 83.62 150 VAL A N 1
ATOM 1202 C CA . VAL A 1 150 ? -2.722 -3.653 18.619 1.00 83.62 150 VAL A CA 1
ATOM 1203 C C . VAL A 1 150 ? -3.315 -2.389 17.980 1.00 83.62 150 VAL A C 1
ATOM 1205 O O . VAL A 1 150 ? -2.583 -1.468 17.615 1.00 83.62 150 VAL A O 1
ATOM 1208 N N . GLY A 1 151 ? -4.641 -2.347 17.828 1.00 80.19 151 GLY A N 1
ATOM 1209 C CA . GLY A 1 151 ? -5.343 -1.218 17.203 1.00 80.19 151 GLY A CA 1
ATOM 1210 C C . GLY A 1 151 ? -5.300 -1.223 15.670 1.00 80.19 151 GLY A C 1
ATOM 1211 O O . GLY A 1 151 ? -5.432 -0.158 15.057 1.00 80.19 151 GLY A O 1
ATOM 1212 N N . TYR A 1 152 ? -5.077 -2.400 15.069 1.00 87.81 152 TYR A N 1
ATOM 1213 C CA . TYR A 1 152 ? -5.177 -2.661 13.633 1.00 87.81 152 TYR A CA 1
ATOM 1214 C C . TYR A 1 152 ? -6.237 -3.741 13.344 1.00 87.81 152 TYR A C 1
ATOM 1216 O O . TYR A 1 152 ? -6.372 -4.667 14.147 1.00 87.81 152 TYR A O 1
ATOM 1224 N N . PRO A 1 153 ? -6.960 -3.662 12.211 1.00 93.62 153 PRO A N 1
ATOM 1225 C CA . PRO A 1 153 ? -6.800 -2.677 11.139 1.00 93.62 153 PRO A CA 1
ATOM 1226 C C . PRO A 1 153 ? -7.155 -1.250 11.551 1.00 93.62 153 PRO A C 1
ATOM 1228 O O . PRO A 1 153 ? -7.949 -1.017 12.457 1.00 93.62 153 PRO A O 1
ATOM 1231 N N . ALA A 1 154 ? -6.535 -0.291 10.876 1.00 89.12 154 ALA A N 1
ATOM 1232 C CA . ALA A 1 154 ? -6.796 1.129 11.053 1.00 89.12 154 ALA A CA 1
ATOM 1233 C C . ALA A 1 154 ? -6.952 1.811 9.700 1.00 89.12 154 ALA A C 1
ATOM 1235 O O . ALA A 1 154 ? -6.557 1.257 8.679 1.00 89.12 154 ALA A O 1
ATOM 1236 N N . LEU A 1 155 ? -7.499 3.024 9.683 1.00 89.62 155 LEU A N 1
ATOM 1237 C CA . LEU A 1 155 ? -7.569 3.809 8.455 1.00 89.62 155 LEU A CA 1
ATOM 1238 C C . LEU A 1 155 ? -6.164 4.176 7.965 1.00 89.62 155 LEU A C 1
ATOM 1240 O O . LEU A 1 155 ? -5.350 4.677 8.742 1.00 89.62 155 LEU A O 1
ATOM 1244 N N . ALA A 1 156 ? -5.902 4.001 6.669 1.00 90.44 156 ALA A N 1
ATOM 1245 C CA . ALA A 1 156 ? -4.633 4.395 6.053 1.00 90.44 156 ALA A CA 1
ATOM 1246 C C . ALA A 1 156 ? -4.350 5.898 6.236 1.00 90.44 156 ALA A C 1
ATOM 1248 O O . ALA A 1 156 ? -3.211 6.301 6.466 1.00 90.44 156 ALA A O 1
ATOM 1249 N N . THR A 1 157 ? -5.402 6.724 6.266 1.00 87.75 157 THR A N 1
ATOM 1250 C CA . THR A 1 157 ? -5.324 8.171 6.521 1.00 87.75 157 THR A CA 1
ATOM 1251 C C . THR A 1 157 ? -4.761 8.538 7.895 1.00 87.75 157 THR A C 1
ATOM 1253 O O . THR A 1 157 ? -4.383 9.691 8.087 1.00 87.75 157 THR A O 1
ATOM 1256 N N . ARG A 1 158 ? -4.703 7.591 8.847 1.00 84.69 158 ARG A N 1
ATOM 1257 C CA . ARG A 1 158 ? -4.041 7.784 10.147 1.00 84.69 158 ARG A CA 1
ATOM 1258 C C . ARG A 1 158 ? -2.526 7.917 10.001 1.00 84.69 158 ARG A C 1
ATOM 1260 O O . ARG A 1 158 ? -1.921 8.630 10.784 1.00 84.69 158 ARG A O 1
ATOM 1267 N N . HIS A 1 159 ? -1.946 7.226 9.021 1.00 87.56 159 HIS A N 1
ATOM 1268 C CA . HIS A 1 159 ? -0.506 7.231 8.744 1.00 87.56 159 HIS A CA 1
ATOM 1269 C C . HIS A 1 159 ? -0.144 8.179 7.610 1.00 87.56 159 HIS A C 1
ATOM 1271 O O . HIS A 1 159 ? 0.897 8.813 7.656 1.00 87.56 159 HIS A O 1
ATOM 1277 N N . TRP A 1 160 ? -1.004 8.300 6.598 1.00 92.69 160 TRP A N 1
ATOM 1278 C CA . TRP A 1 160 ? -0.744 9.119 5.414 1.00 92.69 160 TRP A CA 1
ATOM 1279 C C . TRP A 1 160 ? -1.918 10.063 5.171 1.00 92.69 160 TRP A C 1
ATOM 1281 O O . TRP A 1 160 ? -2.908 9.718 4.523 1.00 92.69 160 TRP A O 1
ATOM 1291 N N . ARG A 1 161 ? -1.846 11.279 5.726 1.00 87.31 161 ARG A N 1
ATOM 1292 C CA . ARG A 1 161 ? -2.952 12.244 5.642 1.00 87.31 161 ARG A CA 1
ATOM 1293 C C . ARG A 1 161 ? -3.201 12.652 4.186 1.00 87.31 161 ARG A C 1
ATOM 1295 O O . ARG A 1 161 ? -2.364 13.293 3.556 1.00 87.31 161 ARG A O 1
ATOM 1302 N N . GLY A 1 162 ? -4.381 12.319 3.664 1.00 85.12 162 GLY A N 1
ATOM 1303 C CA . GLY A 1 162 ? -4.750 12.597 2.271 1.00 85.12 162 GLY A CA 1
ATOM 1304 C C . GLY A 1 162 ? -4.281 11.544 1.261 1.00 85.12 162 GLY A C 1
ATOM 1305 O O . GLY A 1 162 ? -4.272 11.837 0.063 1.00 85.12 162 GLY A O 1
ATOM 1306 N N . ILE A 1 163 ? -3.890 10.350 1.728 1.00 92.69 163 ILE A N 1
ATOM 1307 C CA . ILE A 1 163 ? -3.827 9.142 0.893 1.00 92.69 163 ILE A CA 1
ATOM 1308 C C . ILE A 1 163 ? -5.233 8.812 0.358 1.00 92.69 163 ILE A C 1
ATOM 1310 O O . ILE A 1 163 ? -6.219 9.058 1.066 1.00 92.69 163 ILE A O 1
ATOM 1314 N N . PRO A 1 164 ? -5.364 8.293 -0.872 1.00 91.62 164 PRO A N 1
ATOM 1315 C CA . PRO A 1 164 ? -6.644 7.808 -1.369 1.00 91.62 164 PRO A CA 1
ATOM 1316 C C . PRO A 1 164 ? -7.221 6.658 -0.533 1.00 91.62 164 PRO A C 1
ATOM 1318 O O . PRO A 1 164 ? -6.526 5.975 0.219 1.00 91.62 164 PRO A O 1
ATOM 1321 N N . ASN A 1 165 ? -8.533 6.451 -0.674 1.00 86.19 165 ASN A N 1
ATOM 1322 C CA . ASN A 1 165 ? -9.274 5.430 0.068 1.00 86.19 165 ASN A CA 1
ATOM 1323 C C . ASN A 1 165 ? -8.983 3.995 -0.385 1.00 86.19 165 ASN A C 1
ATOM 1325 O O . ASN A 1 165 ? -9.377 3.089 0.330 1.00 86.19 165 ASN A O 1
ATOM 1329 N N . ASN A 1 166 ? -8.380 3.769 -1.547 1.00 91.12 166 ASN A N 1
ATOM 1330 C CA . ASN A 1 166 ? -7.720 2.511 -1.884 1.00 91.12 166 ASN A CA 1
ATOM 1331 C C . ASN A 1 166 ? -6.430 2.849 -2.639 1.00 91.12 166 ASN A C 1
ATOM 1333 O O . ASN A 1 166 ? -6.254 3.982 -3.096 1.00 91.12 166 ASN A O 1
ATOM 1337 N N . ILE A 1 167 ? -5.538 1.877 -2.736 1.00 97.50 167 ILE A N 1
ATOM 1338 C CA . ILE A 1 167 ? -4.300 1.975 -3.500 1.00 97.50 167 ILE A CA 1
ATOM 1339 C C . ILE A 1 167 ? -4.096 0.660 -4.238 1.00 97.50 167 ILE A C 1
ATOM 1341 O O . ILE A 1 167 ? -4.502 -0.378 -3.728 1.00 97.50 167 ILE A O 1
ATOM 1345 N N . ASP A 1 168 ? -3.444 0.714 -5.390 1.00 98.00 168 ASP A N 1
ATOM 1346 C CA . ASP A 1 168 ? -3.156 -0.459 -6.220 1.00 98.00 168 ASP A CA 1
ATOM 1347 C C . ASP A 1 168 ? -1.737 -0.991 -5.978 1.00 98.00 168 ASP A C 1
ATOM 1349 O O . ASP A 1 168 ? -1.442 -2.155 -6.209 1.00 98.00 168 ASP A O 1
ATOM 1353 N N . ALA A 1 169 ? -0.824 -0.128 -5.522 1.00 98.38 169 ALA A N 1
ATOM 1354 C CA . ALA A 1 169 ? 0.534 -0.519 -5.174 1.00 98.38 169 ALA A CA 1
ATOM 1355 C C . ALA A 1 169 ? 1.163 0.458 -4.178 1.00 98.38 169 ALA A C 1
ATOM 1357 O O . ALA A 1 169 ? 0.824 1.645 -4.130 1.00 98.38 169 ALA A O 1
ATOM 1358 N N . ALA A 1 170 ? 2.137 -0.039 -3.415 1.00 98.12 170 ALA A N 1
ATOM 1359 C CA . ALA A 1 170 ? 2.953 0.764 -2.516 1.00 98.12 170 ALA A CA 1
ATOM 1360 C C . ALA A 1 170 ? 4.391 0.247 -2.468 1.00 98.12 170 ALA A C 1
ATOM 1362 O O . ALA A 1 170 ? 4.609 -0.957 -2.553 1.00 98.12 170 ALA A O 1
ATOM 1363 N N . TYR A 1 171 ? 5.358 1.146 -2.286 1.00 97.06 171 TYR A N 1
ATOM 1364 C CA . TYR A 1 171 ? 6.720 0.789 -1.875 1.00 97.06 171 TYR A CA 1
ATOM 1365 C C . TYR A 1 171 ? 7.378 1.951 -1.110 1.00 97.06 171 TYR A C 1
ATOM 1367 O O . TYR A 1 171 ? 6.949 3.099 -1.226 1.00 97.06 171 TYR A O 1
ATOM 1375 N N . GLU A 1 172 ? 8.430 1.681 -0.337 1.00 94.88 172 GLU A N 1
ATOM 1376 C CA . GLU A 1 172 ? 9.286 2.715 0.265 1.00 94.88 172 GLU A CA 1
ATOM 1377 C C . GLU A 1 172 ? 10.580 2.864 -0.543 1.00 94.88 172 GLU A C 1
ATOM 1379 O O . GLU A 1 172 ? 11.193 1.860 -0.899 1.00 94.88 172 GLU A O 1
ATOM 1384 N N . ASP A 1 173 ? 10.989 4.098 -0.858 1.00 92.62 173 ASP A N 1
ATOM 1385 C CA . ASP A 1 173 ? 12.235 4.391 -1.571 1.00 92.62 173 ASP A CA 1
ATOM 1386 C C . ASP A 1 173 ? 13.473 4.425 -0.646 1.00 92.62 173 ASP A C 1
ATOM 1388 O O . ASP A 1 173 ? 13.369 4.371 0.578 1.00 92.62 173 ASP A O 1
ATOM 1392 N N . LYS A 1 174 ? 14.685 4.518 -1.220 1.00 88.88 174 LYS A N 1
ATOM 1393 C CA . LYS A 1 174 ? 15.943 4.472 -0.440 1.00 88.88 174 LYS A CA 1
ATOM 1394 C C . LYS A 1 174 ? 16.105 5.652 0.515 1.00 88.88 174 LYS A C 1
ATOM 1396 O O . LYS A 1 174 ? 16.941 5.604 1.412 1.00 88.88 174 LYS A O 1
ATOM 1401 N N . THR A 1 175 ? 15.362 6.728 0.281 1.00 90.00 175 THR A N 1
ATOM 1402 C CA . THR A 1 175 ? 15.371 7.920 1.129 1.00 90.00 175 THR A CA 1
ATOM 1403 C C . THR A 1 175 ? 14.335 7.836 2.249 1.00 90.00 175 THR A C 1
ATOM 1405 O O . THR A 1 175 ? 14.313 8.707 3.113 1.00 90.00 175 THR A O 1
ATOM 1408 N N . GLY A 1 176 ? 13.528 6.769 2.278 1.00 91.00 176 GLY A N 1
ATOM 1409 C CA . GLY A 1 176 ? 12.486 6.546 3.272 1.00 91.00 176 GLY A CA 1
ATOM 1410 C C . GLY A 1 176 ? 11.148 7.193 2.918 1.00 91.00 176 GLY A C 1
ATOM 1411 O O . GLY A 1 176 ? 10.294 7.308 3.800 1.00 91.00 176 GLY A O 1
ATOM 1412 N N . ASN A 1 177 ? 10.952 7.628 1.665 1.00 95.00 177 ASN A N 1
ATOM 1413 C CA . ASN A 1 177 ? 9.646 8.120 1.238 1.00 95.00 177 ASN A CA 1
ATOM 1414 C C . ASN A 1 177 ? 8.752 6.952 0.831 1.00 95.00 177 ASN A C 1
ATOM 1416 O O . ASN A 1 177 ? 9.165 6.066 0.081 1.00 95.00 177 ASN A O 1
ATOM 1420 N N . SER A 1 178 ? 7.501 6.986 1.271 1.00 96.56 178 SER A N 1
ATOM 1421 C CA . SER A 1 178 ? 6.467 6.040 0.865 1.00 96.56 178 SER A CA 1
ATOM 1422 C C . SER A 1 178 ? 5.797 6.521 -0.421 1.00 96.56 178 SER A C 1
ATOM 1424 O O . SER A 1 178 ? 5.295 7.645 -0.487 1.00 96.56 178 SER A O 1
ATOM 1426 N N . TRP A 1 179 ? 5.778 5.660 -1.430 1.00 97.56 179 TRP A N 1
ATOM 1427 C CA . TRP A 1 179 ? 5.116 5.875 -2.709 1.00 97.56 179 TRP A CA 1
ATOM 1428 C C . TRP A 1 179 ? 3.838 5.049 -2.762 1.00 97.56 179 TRP A C 1
ATOM 1430 O O . TRP A 1 179 ? 3.867 3.854 -2.474 1.00 97.56 179 TRP A O 1
ATOM 1440 N N . PHE A 1 180 ? 2.738 5.681 -3.163 1.00 98.25 180 PHE A N 1
ATOM 1441 C CA . PHE A 1 180 ? 1.433 5.044 -3.329 1.00 98.25 180 PHE A CA 1
ATOM 1442 C C . PHE A 1 180 ? 0.912 5.290 -4.735 1.00 98.25 180 PHE A C 1
ATOM 1444 O O . PHE A 1 180 ? 1.019 6.407 -5.240 1.00 98.25 180 PHE A O 1
ATOM 1451 N N . PHE A 1 181 ? 0.317 4.267 -5.337 1.00 98.31 181 PHE A N 1
ATOM 1452 C CA . PHE A 1 181 ? -0.247 4.311 -6.682 1.00 98.31 181 PHE A CA 1
ATOM 1453 C C . PHE A 1 181 ? -1.740 4.010 -6.629 1.00 98.31 181 PHE A C 1
ATOM 1455 O O . PHE A 1 181 ? -2.164 3.149 -5.861 1.00 98.31 181 PHE A O 1
ATOM 1462 N N . GLN A 1 182 ? -2.525 4.725 -7.428 1.00 97.94 182 GLN A N 1
ATOM 1463 C CA . GLN A 1 182 ? -3.952 4.475 -7.603 1.00 97.94 182 GLN A CA 1
ATOM 1464 C C . GLN A 1 182 ? -4.376 4.957 -8.992 1.00 97.94 182 GLN A C 1
ATOM 1466 O O . GLN A 1 182 ? -4.202 6.135 -9.318 1.00 97.94 182 GLN A O 1
ATOM 1471 N N . GLY A 1 183 ? -4.950 4.074 -9.802 1.00 97.00 183 GLY A N 1
ATOM 1472 C CA . GLY A 1 183 ? -5.371 4.393 -11.158 1.00 97.00 183 GLY A CA 1
ATOM 1473 C C . GLY A 1 183 ? -4.207 4.901 -12.005 1.00 97.00 183 GLY A C 1
ATOM 1474 O O . GLY A 1 183 ? -3.180 4.241 -12.157 1.00 97.00 183 GLY A O 1
ATOM 1475 N N . ASP A 1 184 ? -4.358 6.096 -12.566 1.00 96.94 184 ASP A N 1
ATOM 1476 C CA . ASP A 1 184 ? -3.336 6.788 -13.356 1.00 96.94 184 ASP A CA 1
ATOM 1477 C C . ASP A 1 184 ? -2.486 7.773 -12.533 1.00 96.94 184 ASP A C 1
ATOM 1479 O O . ASP A 1 184 ? -1.751 8.589 -13.101 1.00 96.94 184 ASP A O 1
ATOM 1483 N N . SER A 1 185 ? -2.596 7.714 -11.204 1.00 97.88 185 SER A N 1
ATOM 1484 C CA . SER A 1 185 ? -2.058 8.705 -10.279 1.00 97.88 185 SER A CA 1
ATOM 1485 C C . SER A 1 185 ? -1.137 8.092 -9.217 1.00 97.88 185 SER A C 1
ATOM 1487 O O . SER A 1 185 ? -1.246 6.918 -8.859 1.00 97.88 185 SER A O 1
ATOM 1489 N N . TYR A 1 186 ? -0.221 8.902 -8.685 1.00 97.88 186 TYR A N 1
ATOM 1490 C CA . TYR A 1 186 ? 0.649 8.538 -7.570 1.00 97.88 186 TYR A CA 1
ATOM 1491 C C . TYR A 1 186 ? 0.778 9.655 -6.524 1.00 97.88 186 TYR A C 1
ATOM 1493 O O . TYR A 1 186 ? 0.520 10.836 -6.784 1.00 97.88 186 TYR A O 1
ATOM 1501 N N . TRP A 1 187 ? 1.192 9.264 -5.320 1.00 97.69 187 TRP A N 1
ATOM 1502 C CA . TRP A 1 187 ? 1.458 10.135 -4.179 1.00 97.69 187 TRP A CA 1
ATOM 1503 C C . TRP A 1 187 ? 2.785 9.749 -3.539 1.00 97.69 187 TRP A C 1
ATOM 1505 O O . TRP A 1 187 ? 3.139 8.571 -3.499 1.00 97.69 187 TRP A O 1
ATOM 1515 N N . VAL A 1 188 ? 3.484 10.739 -2.984 1.00 96.94 188 VAL A N 1
ATOM 1516 C CA . VAL A 1 188 ? 4.738 10.524 -2.251 1.00 96.94 188 VAL A CA 1
ATOM 1517 C C . VAL A 1 188 ? 4.634 11.167 -0.880 1.00 96.94 188 VAL A C 1
ATOM 1519 O O . VAL A 1 188 ? 4.214 12.322 -0.762 1.00 96.94 188 VAL A O 1
ATOM 1522 N N . PHE A 1 189 ? 5.026 10.428 0.151 1.00 96.38 189 PHE A N 1
ATOM 1523 C CA . PHE A 1 189 ? 4.990 10.852 1.544 1.00 96.38 189 PHE A CA 1
ATOM 1524 C C . PHE A 1 189 ? 6.348 10.660 2.211 1.00 96.38 189 PHE A C 1
ATOM 1526 O O . PHE A 1 189 ? 7.002 9.645 2.010 1.00 96.38 189 PHE A O 1
ATOM 1533 N N . ASP A 1 190 ? 6.727 11.604 3.062 1.00 93.12 190 ASP A N 1
ATOM 1534 C CA . ASP A 1 190 ? 7.796 11.455 4.047 1.00 93.12 190 ASP A CA 1
ATOM 1535 C C . ASP A 1 190 ? 7.132 11.362 5.421 1.00 93.12 190 ASP A C 1
ATOM 1537 O O . ASP A 1 190 ? 6.557 12.337 5.914 1.00 93.12 190 ASP A O 1
ATOM 1541 N N . ALA A 1 191 ? 7.156 10.166 6.013 1.00 87.25 191 ALA A N 1
ATOM 1542 C CA . ALA A 1 191 ? 6.321 9.839 7.167 1.00 87.25 191 ALA A CA 1
ATOM 1543 C C . ALA A 1 191 ? 4.833 10.106 6.855 1.00 87.25 191 ALA A C 1
ATOM 1545 O O . ALA A 1 191 ? 4.273 9.582 5.898 1.00 87.25 191 ALA A O 1
ATOM 1546 N N . GLU A 1 192 ? 4.217 10.964 7.661 1.00 82.00 192 GLU A N 1
ATOM 1547 C CA . GLU A 1 192 ? 2.833 11.407 7.554 1.00 82.00 192 GLU A CA 1
ATOM 1548 C C . GLU A 1 192 ? 2.681 12.629 6.637 1.00 82.00 192 GLU A C 1
ATOM 1550 O O . GLU A 1 192 ? 1.568 12.993 6.244 1.00 82.00 192 GLU A O 1
ATOM 1555 N N . ARG A 1 193 ? 3.796 13.281 6.278 1.00 89.06 193 ARG A N 1
ATOM 1556 C CA . ARG A 1 193 ? 3.799 14.497 5.469 1.00 89.06 193 ARG A CA 1
ATOM 1557 C C . ARG A 1 193 ? 3.745 14.139 3.993 1.00 89.06 193 ARG A C 1
ATOM 1559 O O . ARG A 1 193 ? 4.694 13.603 3.426 1.00 89.06 193 ARG A O 1
ATOM 1566 N N . LYS A 1 194 ? 2.655 14.531 3.342 1.00 93.50 194 LYS A N 1
ATOM 1567 C CA . LYS A 1 194 ? 2.531 14.466 1.887 1.00 93.50 194 LYS A CA 1
ATOM 1568 C C . LYS A 1 194 ? 3.547 15.402 1.226 1.00 93.50 194 LYS A C 1
ATOM 1570 O O . LYS A 1 194 ? 3.505 16.610 1.449 1.00 93.50 194 LYS A O 1
ATOM 1575 N N . ILE A 1 195 ? 4.438 14.841 0.413 1.00 95.06 195 ILE A N 1
ATOM 1576 C CA . ILE A 1 195 ? 5.384 15.592 -0.419 1.00 95.06 195 ILE A CA 1
ATOM 1577 C C . ILE A 1 195 ? 4.681 16.051 -1.695 1.00 95.06 195 ILE A C 1
ATOM 1579 O O . ILE A 1 195 ? 4.738 17.229 -2.037 1.00 95.06 195 ILE A O 1
ATOM 1583 N N . THR A 1 196 ? 4.012 15.128 -2.393 1.00 95.44 196 THR A N 1
ATOM 1584 C CA . THR A 1 196 ? 3.326 15.418 -3.659 1.00 95.44 196 THR A CA 1
ATOM 1585 C C . THR A 1 196 ? 2.157 14.464 -3.918 1.00 95.44 196 THR A C 1
ATOM 1587 O O . THR A 1 196 ? 1.982 13.462 -3.218 1.00 95.44 196 THR A O 1
ATOM 1590 N N . GLY A 1 197 ? 1.334 14.800 -4.910 1.00 93.12 197 GLY A N 1
ATOM 1591 C CA . GLY A 1 197 ? 0.222 13.991 -5.404 1.00 93.12 197 GLY A CA 1
ATOM 1592 C C . GLY A 1 197 ? -1.163 14.655 -5.262 1.00 93.12 197 GLY A C 1
ATOM 1593 O O . GLY A 1 197 ? -1.314 15.601 -4.482 1.00 93.12 197 GLY A O 1
ATOM 1594 N N . PRO A 1 198 ? -2.219 14.142 -5.917 1.00 96.50 198 PRO A N 1
ATOM 1595 C CA . PRO A 1 198 ? -2.146 13.149 -6.988 1.00 96.50 198 PRO A CA 1
ATOM 1596 C C . PRO A 1 198 ? -1.363 13.703 -8.180 1.00 96.50 198 PRO A C 1
ATOM 1598 O O . PRO A 1 198 ? -1.657 14.788 -8.674 1.00 96.50 198 PRO A O 1
ATOM 1601 N N . ASP A 1 199 ? -0.350 12.962 -8.610 1.00 97.06 199 ASP A N 1
ATOM 1602 C CA . ASP A 1 199 ? 0.464 13.266 -9.779 1.00 97.06 199 ASP A CA 1
ATOM 1603 C C . ASP A 1 199 ? 0.259 12.180 -10.827 1.00 97.06 199 ASP A C 1
ATOM 1605 O O . ASP A 1 199 ? 0.169 11.008 -10.484 1.00 97.06 199 ASP A O 1
ATOM 1609 N N . SER A 1 200 ? 0.216 12.544 -12.109 1.00 97.56 200 SER A N 1
ATOM 1610 C CA . SER A 1 200 ? -0.021 11.561 -13.172 1.00 97.56 200 SER A CA 1
ATOM 1611 C C . SER A 1 200 ? 1.184 10.643 -13.395 1.00 97.56 200 SER A C 1
ATOM 1613 O O . SER A 1 200 ? 2.316 11.117 -13.531 1.00 97.56 200 SER A O 1
ATOM 1615 N N . LEU A 1 201 ? 0.926 9.345 -13.574 1.00 96.56 201 LEU A N 1
ATOM 1616 C CA . LEU A 1 201 ? 1.902 8.331 -13.988 1.00 96.56 201 LEU A CA 1
ATOM 1617 C C . LEU A 1 201 ? 2.638 8.690 -15.287 1.00 96.56 201 LEU A C 1
ATOM 1619 O O . LEU A 1 201 ? 3.807 8.336 -15.455 1.00 96.56 201 LEU A O 1
ATOM 1623 N N . SER A 1 202 ? 2.021 9.480 -16.172 1.00 95.69 202 SER A N 1
ATOM 1624 C CA . SER A 1 202 ? 2.681 9.958 -17.395 1.00 95.69 202 SER A CA 1
ATOM 1625 C C . SER A 1 202 ? 3.913 10.820 -17.098 1.00 95.69 202 SER A C 1
ATOM 1627 O O . SER A 1 202 ? 4.849 10.835 -17.897 1.00 95.69 202 SER A O 1
ATOM 1629 N N . ARG A 1 203 ? 3.976 11.480 -15.929 1.00 95.12 203 ARG A N 1
ATOM 1630 C CA . ARG A 1 203 ? 5.174 12.212 -15.476 1.00 95.12 203 ARG A CA 1
ATOM 1631 C C . ARG A 1 203 ? 6.362 11.285 -15.219 1.00 95.12 203 ARG A C 1
ATOM 1633 O O . ARG A 1 203 ? 7.497 11.725 -15.358 1.00 95.12 203 ARG A O 1
ATOM 1640 N N . LEU A 1 204 ? 6.095 10.019 -14.895 1.00 95.12 204 LEU A N 1
ATOM 1641 C CA . LEU A 1 204 ? 7.099 8.974 -14.699 1.00 95.12 204 LEU A CA 1
ATOM 1642 C C . LEU A 1 204 ? 7.447 8.243 -16.008 1.00 95.12 204 LEU A C 1
ATOM 1644 O O . LEU A 1 204 ? 8.235 7.298 -15.991 1.00 95.12 204 LEU A O 1
ATOM 1648 N N . GLY A 1 205 ? 6.865 8.653 -17.142 1.00 94.62 205 GLY A N 1
ATOM 1649 C CA . GLY A 1 205 ? 7.000 7.965 -18.429 1.00 94.62 205 GLY A CA 1
ATOM 1650 C C . GLY A 1 205 ? 6.124 6.716 -18.562 1.00 94.62 205 GLY A C 1
ATOM 1651 O O . GLY A 1 205 ? 6.390 5.881 -19.424 1.00 94.62 205 GLY A O 1
ATOM 1652 N N . LEU A 1 206 ? 5.098 6.574 -17.715 1.00 94.69 206 LEU A N 1
ATOM 1653 C CA . LEU A 1 206 ? 4.150 5.461 -17.741 1.00 94.69 206 LEU A CA 1
ATOM 1654 C C . LEU A 1 206 ? 2.816 5.903 -18.349 1.00 94.69 206 LEU A C 1
ATOM 1656 O O . LEU A 1 206 ? 2.102 6.731 -17.789 1.00 94.69 206 LEU A O 1
ATOM 1660 N N . HIS A 1 207 ? 2.459 5.310 -19.487 1.00 93.50 207 HIS A N 1
ATOM 1661 C CA . HIS A 1 207 ? 1.166 5.508 -20.154 1.00 93.50 207 HIS A CA 1
ATOM 1662 C C . HIS A 1 207 ? 0.228 4.321 -19.899 1.00 93.50 207 HIS A C 1
ATOM 1664 O O . HIS A 1 207 ? -0.344 3.748 -20.824 1.00 93.50 207 HIS A O 1
ATOM 1670 N N . VAL A 1 208 ? 0.130 3.920 -18.633 1.00 94.56 208 VAL A N 1
ATOM 1671 C CA . VAL A 1 208 ? -0.726 2.834 -18.140 1.00 94.56 208 VAL A CA 1
ATOM 1672 C C . VAL A 1 208 ? -1.408 3.275 -16.846 1.00 94.56 208 VAL A C 1
ATOM 1674 O O . VAL A 1 208 ? -0.963 4.237 -16.220 1.00 94.56 208 VAL A O 1
ATOM 1677 N N . SER A 1 209 ? -2.459 2.564 -16.447 1.00 95.94 209 SER A N 1
ATOM 1678 C CA . SER A 1 209 ? -3.145 2.729 -15.163 1.00 95.94 209 SER A CA 1
ATOM 1679 C C . SER A 1 209 ? -3.084 1.448 -14.328 1.00 95.94 209 SER A C 1
ATOM 1681 O O . SER A 1 209 ? -2.738 0.372 -14.829 1.00 95.94 209 SER A O 1
ATOM 1683 N N . ASP A 1 210 ? -3.448 1.582 -13.055 1.00 95.94 210 ASP A N 1
ATOM 1684 C CA . ASP A 1 210 ? -3.668 0.511 -12.083 1.00 95.94 210 ASP A CA 1
ATOM 1685 C C . ASP A 1 210 ? -2.438 -0.401 -11.957 1.00 95.94 210 ASP A C 1
ATOM 1687 O O . ASP A 1 210 ? -2.483 -1.589 -12.297 1.00 95.94 210 ASP A O 1
ATOM 1691 N N . ILE A 1 211 ? -1.303 0.185 -11.556 1.00 97.94 211 ILE A N 1
ATOM 1692 C CA . ILE A 1 211 ? -0.065 -0.551 -11.257 1.00 97.94 211 ILE A CA 1
ATOM 1693 C C . ILE A 1 211 ? -0.370 -1.573 -10.164 1.00 97.94 211 ILE A C 1
ATOM 1695 O O . ILE A 1 211 ? -0.750 -1.192 -9.069 1.00 97.94 211 ILE A O 1
ATOM 1699 N N . GLN A 1 212 ? -0.178 -2.855 -10.464 1.00 97.69 212 GLN A N 1
ATOM 1700 C CA . GLN A 1 212 ? -0.595 -3.969 -9.607 1.00 97.69 212 GLN A CA 1
ATOM 1701 C C . GLN A 1 212 ? 0.335 -4.212 -8.420 1.00 97.69 212 GLN A C 1
ATOM 1703 O O . GLN A 1 212 ? -0.065 -4.763 -7.409 1.00 97.69 212 GLN A O 1
ATOM 1708 N N . ALA A 1 213 ? 1.618 -3.899 -8.568 1.00 98.25 213 ALA A N 1
ATOM 1709 C CA . ALA A 1 213 ? 2.576 -4.036 -7.486 1.00 98.25 213 ALA A CA 1
ATOM 1710 C C . ALA A 1 213 ? 3.768 -3.121 -7.732 1.00 98.25 213 ALA A C 1
ATOM 1712 O O . ALA A 1 213 ? 4.150 -2.854 -8.876 1.00 98.25 213 ALA A O 1
ATOM 1713 N N . ALA A 1 214 ? 4.397 -2.687 -6.648 1.00 98.12 214 ALA A N 1
ATOM 1714 C CA . ALA A 1 214 ? 5.649 -1.959 -6.685 1.00 98.12 214 ALA A CA 1
ATOM 1715 C C . ALA A 1 214 ? 6.623 -2.617 -5.712 1.00 98.12 214 ALA A C 1
ATOM 1717 O O . ALA A 1 214 ? 6.270 -2.917 -4.580 1.00 98.12 214 ALA A O 1
ATOM 1718 N N . LEU A 1 215 ? 7.849 -2.857 -6.159 1.00 97.44 215 LEU A N 1
ATOM 1719 C CA . LEU A 1 215 ? 8.852 -3.575 -5.386 1.00 97.44 215 LEU A CA 1
ATOM 1720 C C . LEU A 1 215 ? 10.178 -2.842 -5.495 1.00 97.44 215 LEU A C 1
ATOM 1722 O O . LEU A 1 215 ? 10.760 -2.784 -6.576 1.00 97.44 215 LEU A O 1
ATOM 1726 N N . MET A 1 216 ? 10.708 -2.344 -4.382 1.00 94.94 216 MET A N 1
ATOM 1727 C CA . MET A 1 216 ? 12.144 -2.107 -4.309 1.00 94.94 216 MET A CA 1
ATOM 1728 C C . MET A 1 216 ? 12.827 -3.415 -3.933 1.00 94.94 216 MET A C 1
ATOM 1730 O O . MET A 1 216 ? 12.526 -3.985 -2.885 1.00 94.94 216 MET A O 1
ATOM 1734 N N . TRP A 1 217 ? 13.741 -3.878 -4.784 1.00 93.56 217 TRP A N 1
ATOM 1735 C CA . TRP A 1 217 ? 14.446 -5.124 -4.550 1.00 93.56 217 TRP A CA 1
ATOM 1736 C C . TRP A 1 217 ? 15.933 -5.078 -4.886 1.00 93.56 217 TRP A C 1
ATOM 1738 O O . TRP A 1 217 ? 16.350 -4.465 -5.873 1.00 93.56 217 TRP A O 1
ATOM 1748 N N . GLY A 1 218 ? 16.721 -5.742 -4.044 1.00 87.62 218 GLY A N 1
ATOM 1749 C CA . GLY A 1 218 ? 18.170 -5.875 -4.134 1.00 87.62 218 GLY A CA 1
ATOM 1750 C C . GLY A 1 218 ? 18.877 -5.472 -2.838 1.00 87.62 218 GLY A C 1
ATOM 1751 O O . GLY A 1 218 ? 18.257 -5.101 -1.838 1.00 87.62 218 GLY A O 1
ATOM 1752 N N . GLU A 1 219 ? 20.205 -5.510 -2.869 1.00 82.44 219 GLU A N 1
ATOM 1753 C CA . GLU A 1 219 ? 21.051 -5.114 -1.741 1.00 82.44 219 GLU A CA 1
ATOM 1754 C C . GLU A 1 219 ? 21.652 -3.725 -1.963 1.00 82.44 219 GLU A C 1
ATOM 1756 O O . GLU A 1 219 ? 22.208 -3.456 -3.028 1.00 82.44 219 GLU A O 1
ATOM 1761 N N . ASP A 1 220 ? 21.547 -2.857 -0.952 1.00 75.75 220 ASP A N 1
ATOM 1762 C CA . ASP A 1 220 ? 22.234 -1.561 -0.823 1.00 75.75 220 ASP A CA 1
ATOM 1763 C C . ASP A 1 220 ? 22.387 -0.793 -2.160 1.00 75.75 220 ASP A C 1
ATOM 1765 O O . ASP A 1 220 ? 21.447 -0.174 -2.682 1.00 75.75 220 ASP A O 1
ATOM 1769 N N . LYS A 1 221 ? 23.567 -0.881 -2.783 1.00 71.25 221 LYS A N 1
ATOM 1770 C CA . LYS A 1 221 ? 23.911 -0.162 -4.018 1.00 71.25 221 LYS A CA 1
ATOM 1771 C C . LYS A 1 221 ? 23.212 -0.692 -5.272 1.00 71.25 221 LYS A C 1
ATOM 1773 O O . LYS A 1 221 ? 23.029 0.074 -6.212 1.00 71.25 221 LYS A O 1
ATOM 1778 N N . ALA A 1 222 ? 22.803 -1.958 -5.291 1.00 78.75 222 ALA A N 1
ATOM 1779 C CA . ALA A 1 222 ? 22.166 -2.616 -6.433 1.00 78.75 222 ALA A CA 1
ATOM 1780 C C . ALA A 1 222 ? 20.630 -2.616 -6.374 1.00 78.75 222 ALA A C 1
ATOM 1782 O O . ALA A 1 222 ? 19.993 -3.089 -7.312 1.00 78.75 222 ALA A O 1
ATOM 1783 N N . GLN A 1 223 ? 20.030 -2.088 -5.302 1.00 85.56 223 GLN A N 1
ATOM 1784 C CA . GLN A 1 223 ? 18.575 -1.966 -5.187 1.00 85.56 223 GLN A CA 1
ATOM 1785 C C . GLN A 1 223 ? 17.981 -1.176 -6.357 1.00 85.56 223 GLN A C 1
ATOM 1787 O O . GLN A 1 223 ? 18.397 -0.039 -6.619 1.00 85.56 223 GLN A O 1
ATOM 1792 N N . LYS A 1 224 ? 16.977 -1.776 -6.995 1.00 91.00 224 LYS A N 1
ATOM 1793 C CA . LYS A 1 224 ? 16.171 -1.197 -8.072 1.00 91.00 224 LYS A CA 1
ATOM 1794 C C . LYS A 1 224 ? 14.700 -1.224 -7.692 1.00 91.00 224 LYS A C 1
ATOM 1796 O O . LYS A 1 224 ? 14.282 -2.090 -6.928 1.00 91.00 224 LYS A O 1
ATOM 1801 N N . THR A 1 225 ? 13.921 -0.309 -8.256 1.00 95.38 225 THR A N 1
ATOM 1802 C CA . THR A 1 225 ? 12.464 -0.327 -8.117 1.00 95.38 225 THR A CA 1
ATOM 1803 C C . THR A 1 225 ? 11.837 -0.936 -9.364 1.00 95.38 225 THR A C 1
ATOM 1805 O O . THR A 1 225 ? 12.211 -0.596 -10.484 1.00 95.38 225 THR A O 1
ATOM 1808 N N . TYR A 1 226 ? 10.873 -1.824 -9.165 1.00 97.00 226 TYR A N 1
ATOM 1809 C CA . TYR A 1 226 ? 10.123 -2.508 -10.205 1.00 97.00 226 TYR A CA 1
ATOM 1810 C C . TYR A 1 226 ? 8.640 -2.175 -10.053 1.00 97.00 226 TYR A C 1
ATOM 1812 O O . TYR A 1 226 ? 8.104 -2.269 -8.951 1.00 97.00 226 TYR A O 1
ATOM 1820 N N . LEU A 1 227 ? 7.988 -1.785 -11.146 1.00 98.00 227 LEU A N 1
ATOM 1821 C CA . LEU A 1 227 ? 6.548 -1.518 -11.198 1.00 98.00 227 LEU A CA 1
ATOM 1822 C C . LEU A 1 227 ? 5.898 -2.564 -12.101 1.00 98.00 227 LEU A C 1
ATOM 1824 O O . LEU A 1 227 ? 6.315 -2.699 -13.250 1.00 98.00 227 LEU A O 1
ATOM 1828 N N . PHE A 1 228 ? 4.921 -3.310 -11.591 1.00 98.06 228 PHE A N 1
ATOM 1829 C CA . PHE A 1 228 ? 4.324 -4.462 -12.271 1.00 98.06 228 PHE A CA 1
ATOM 1830 C C . PHE A 1 228 ? 2.924 -4.151 -12.799 1.00 98.06 228 PHE A C 1
ATOM 1832 O O . PHE A 1 228 ? 2.125 -3.486 -12.136 1.00 98.06 228 PHE A O 1
ATOM 1839 N N . LYS A 1 229 ? 2.624 -4.664 -13.994 1.00 96.62 229 LYS A N 1
ATOM 1840 C CA . LYS A 1 229 ? 1.303 -4.593 -14.622 1.00 96.62 229 LYS A CA 1
ATOM 1841 C C . LYS A 1 229 ? 1.116 -5.710 -15.644 1.00 96.62 229 LYS A C 1
ATOM 1843 O O . LYS A 1 229 ? 1.899 -5.820 -16.588 1.00 96.62 229 LYS A O 1
ATOM 1848 N N . SER A 1 230 ? 0.035 -6.470 -15.504 1.00 93.19 230 SER A N 1
ATOM 1849 C CA . SER A 1 230 ? -0.518 -7.393 -16.503 1.00 93.19 230 SER A CA 1
ATOM 1850 C C . SER A 1 230 ? 0.538 -8.314 -17.128 1.00 93.19 230 SER A C 1
ATOM 1852 O O . SER A 1 230 ? 0.747 -8.299 -18.341 1.00 93.19 230 SER A O 1
ATOM 1854 N N . GLY A 1 231 ? 1.264 -9.074 -16.300 1.00 94.69 231 GLY A N 1
ATOM 1855 C CA . GLY A 1 231 ? 2.318 -9.986 -16.766 1.00 94.69 231 GLY A CA 1
ATOM 1856 C C . GLY A 1 231 ? 3.592 -9.305 -17.277 1.00 94.69 231 GLY A C 1
ATOM 1857 O O . GLY A 1 231 ? 4.445 -9.956 -17.887 1.00 94.69 231 GLY A O 1
ATOM 1858 N N . THR A 1 232 ? 3.754 -8.006 -17.029 1.00 97.31 232 THR A N 1
ATOM 1859 C CA . THR A 1 232 ? 4.930 -7.227 -17.425 1.00 97.31 232 THR A CA 1
ATOM 1860 C C . THR A 1 232 ? 5.403 -6.298 -16.306 1.00 97.31 232 THR A C 1
ATOM 1862 O O . THR A 1 232 ? 4.702 -6.107 -15.310 1.00 97.31 232 THR A O 1
ATOM 1865 N N . TYR A 1 233 ? 6.608 -5.739 -16.429 1.00 97.56 233 TYR A N 1
ATOM 1866 C CA . TYR A 1 233 ? 7.151 -4.810 -15.439 1.00 97.56 233 TYR A CA 1
ATOM 1867 C C . TYR A 1 233 ? 8.104 -3.764 -16.034 1.00 97.56 233 TYR A C 1
ATOM 1869 O O . TYR A 1 233 ? 8.754 -4.000 -17.052 1.00 97.56 233 TYR A O 1
ATOM 1877 N N . TRP A 1 234 ? 8.249 -2.624 -15.361 1.00 97.56 234 TRP A N 1
ATOM 1878 C CA . TRP A 1 234 ? 9.247 -1.593 -15.672 1.00 97.56 234 TRP A CA 1
ATOM 1879 C C . TRP A 1 234 ? 10.272 -1.475 -14.550 1.00 97.56 234 TRP A C 1
ATOM 1881 O O . TRP A 1 234 ? 9.925 -1.584 -13.375 1.00 97.56 234 TRP A O 1
ATOM 1891 N N . CYS A 1 235 ? 11.522 -1.182 -14.909 1.00 95.38 235 CYS A N 1
ATOM 1892 C CA . CYS A 1 235 ? 12.509 -0.673 -13.961 1.00 95.38 235 CYS A CA 1
ATOM 1893 C C . CYS A 1 235 ? 12.292 0.834 -13.786 1.00 95.38 235 CYS A C 1
ATOM 1895 O O . CYS A 1 235 ? 12.279 1.582 -14.767 1.00 95.38 235 CYS A O 1
ATOM 1897 N N . PHE A 1 236 ? 12.129 1.275 -12.545 1.00 94.25 236 PHE A N 1
ATOM 1898 C CA . PHE A 1 236 ? 11.872 2.656 -12.166 1.00 94.25 236 PHE A CA 1
ATOM 1899 C C . PHE A 1 236 ? 13.057 3.239 -11.394 1.00 94.25 236 PHE A C 1
ATOM 1901 O O . PHE A 1 236 ? 13.579 2.613 -10.469 1.00 94.25 236 PHE A O 1
ATOM 1908 N N . SER A 1 237 ? 13.460 4.458 -11.760 1.00 89.19 237 SER A N 1
ATOM 1909 C CA . SER A 1 237 ? 14.451 5.234 -11.021 1.00 89.19 237 SER A CA 1
ATOM 1910 C C . SER A 1 237 ? 13.750 6.334 -10.219 1.00 89.19 237 SER A C 1
ATOM 1912 O O . SER A 1 237 ? 13.300 7.316 -10.817 1.00 89.19 237 SER A O 1
ATOM 1914 N N . PRO A 1 238 ? 13.686 6.224 -8.877 1.00 84.06 238 PRO A N 1
ATOM 1915 C CA . PRO A 1 238 ? 13.124 7.282 -8.038 1.00 84.06 238 PRO A CA 1
ATOM 1916 C C . PRO A 1 238 ? 13.991 8.549 -8.028 1.00 84.06 238 PRO A C 1
ATOM 1918 O O . PRO A 1 238 ? 13.479 9.634 -7.790 1.00 84.06 238 PRO A O 1
ATOM 1921 N N . LEU A 1 239 ? 15.294 8.443 -8.320 1.00 84.25 239 LEU A N 1
ATOM 1922 C CA . LEU A 1 239 ? 16.180 9.611 -8.410 1.00 84.25 239 LEU A CA 1
ATOM 1923 C C . LEU A 1 239 ? 15.848 10.474 -9.633 1.00 84.25 239 LEU A C 1
ATOM 1925 O O . LEU A 1 239 ? 15.813 11.697 -9.548 1.00 84.25 239 LEU A O 1
ATOM 1929 N N . GLU A 1 240 ? 15.584 9.821 -10.763 1.00 87.94 240 GLU A N 1
ATOM 1930 C CA . GLU A 1 240 ? 15.266 10.486 -12.029 1.00 87.94 240 GLU A CA 1
ATOM 1931 C C . GLU A 1 240 ? 13.757 10.736 -12.194 1.00 87.94 240 GLU A C 1
ATOM 1933 O O . GLU A 1 240 ? 13.340 11.357 -13.171 1.00 87.94 240 GLU A O 1
ATOM 1938 N N . ASN A 1 241 ? 12.931 10.230 -11.267 1.00 89.50 241 ASN A N 1
ATOM 1939 C CA . ASN A 1 241 ? 11.467 10.225 -11.337 1.00 89.50 241 ASN A CA 1
ATOM 1940 C C . ASN A 1 241 ? 10.930 9.725 -12.688 1.00 89.50 241 ASN A C 1
ATOM 1942 O O . ASN A 1 241 ? 10.011 10.308 -13.260 1.00 89.50 241 ASN A O 1
ATOM 1946 N N . ARG A 1 242 ? 11.513 8.645 -13.217 1.00 94.12 242 ARG A N 1
ATOM 1947 C CA . ARG A 1 242 ? 11.101 8.052 -14.498 1.00 94.12 242 ARG A CA 1
ATOM 1948 C C . ARG A 1 242 ? 11.454 6.580 -14.602 1.00 94.12 242 ARG A C 1
ATOM 1950 O O . ARG A 1 242 ? 12.403 6.100 -13.978 1.00 94.12 242 ARG A O 1
ATOM 1957 N N . VAL A 1 243 ? 10.726 5.876 -15.461 1.00 95.19 243 VAL A N 1
ATOM 1958 C CA . VAL A 1 243 ? 11.117 4.538 -15.906 1.00 95.19 243 VAL A CA 1
ATOM 1959 C C . VAL A 1 243 ? 12.385 4.585 -16.761 1.00 95.19 243 VAL A C 1
ATOM 1961 O O . VAL A 1 243 ? 12.630 5.536 -17.514 1.00 95.19 243 VAL A O 1
ATOM 1964 N N . GLU A 1 244 ? 13.216 3.550 -16.627 1.00 93.19 244 GLU A N 1
ATOM 1965 C CA . GLU A 1 244 ? 14.466 3.409 -17.383 1.00 93.19 244 GLU A CA 1
ATOM 1966 C C . GLU A 1 244 ? 14.184 3.244 -18.885 1.00 93.19 244 GLU A C 1
ATOM 1968 O O . GLU A 1 244 ? 14.861 3.842 -19.724 1.00 93.19 244 GLU A O 1
ATOM 1973 N N . THR A 1 245 ? 13.148 2.471 -19.222 1.00 90.62 245 THR A N 1
ATOM 1974 C CA . THR A 1 245 ? 12.708 2.187 -20.594 1.00 90.62 245 THR A CA 1
ATOM 1975 C C . THR A 1 245 ? 11.209 2.424 -20.748 1.00 90.62 245 THR A C 1
ATOM 1977 O O . THR A 1 245 ? 10.442 2.151 -19.833 1.00 90.62 245 THR A O 1
ATOM 1980 N N . ALA A 1 246 ? 10.770 2.877 -21.927 1.00 88.19 246 ALA A N 1
ATOM 1981 C CA . ALA A 1 246 ? 9.340 3.043 -22.217 1.00 88.19 246 ALA A CA 1
ATOM 1982 C C . ALA A 1 246 ? 8.600 1.695 -22.340 1.00 88.19 246 ALA A C 1
ATOM 1984 O O . ALA A 1 246 ? 7.445 1.566 -21.939 1.00 88.19 246 ALA A O 1
ATOM 1985 N N . HIS A 1 247 ? 9.276 0.678 -22.879 1.00 91.06 247 HIS A N 1
ATOM 1986 C CA . HIS A 1 247 ? 8.712 -0.659 -23.049 1.00 91.06 247 HIS A CA 1
ATOM 1987 C C . HIS A 1 247 ? 8.932 -1.497 -21.783 1.00 91.06 247 HIS A C 1
ATOM 1989 O O . HIS A 1 247 ? 10.055 -1.478 -21.255 1.00 91.06 247 HIS A O 1
ATOM 1995 N N . PRO A 1 248 ? 7.911 -2.235 -21.311 1.00 96.00 248 PRO A N 1
ATOM 1996 C CA . PRO A 1 248 ? 8.071 -3.126 -20.178 1.00 96.00 248 PRO A CA 1
ATOM 1997 C C . PRO A 1 248 ? 8.813 -4.410 -20.559 1.00 96.00 248 PRO A C 1
ATOM 1999 O O . PRO A 1 248 ? 8.888 -4.808 -21.724 1.00 96.00 248 PRO A O 1
ATOM 2002 N N . ARG A 1 249 ? 9.333 -5.082 -19.538 1.00 96.81 249 ARG A N 1
ATOM 2003 C CA . ARG A 1 249 ? 9.891 -6.433 -19.593 1.00 96.81 249 ARG A CA 1
ATOM 2004 C C . ARG A 1 249 ? 8.847 -7.477 -19.215 1.00 96.81 249 ARG A C 1
ATOM 2006 O O . ARG A 1 249 ? 7.862 -7.170 -18.551 1.00 96.81 249 ARG A O 1
ATOM 2013 N N . SER A 1 250 ? 9.073 -8.716 -19.640 1.00 96.88 250 SER A N 1
ATOM 2014 C CA . SER A 1 250 ? 8.177 -9.840 -19.357 1.00 96.88 250 SER A CA 1
ATOM 2015 C C . SER A 1 250 ? 8.353 -10.337 -17.928 1.00 96.88 250 SER A C 1
ATOM 2017 O O . SER A 1 250 ? 9.479 -10.529 -17.473 1.00 96.88 250 SER A O 1
ATOM 2019 N N . MET A 1 251 ? 7.252 -10.632 -17.237 1.00 95.56 251 MET A N 1
ATOM 2020 C CA . MET A 1 251 ? 7.310 -11.186 -15.882 1.00 95.56 251 MET A CA 1
ATOM 2021 C C . MET A 1 251 ? 7.867 -12.629 -15.849 1.00 95.56 251 MET A C 1
ATOM 2023 O O . MET A 1 251 ? 8.251 -13.121 -14.798 1.00 95.56 251 MET A O 1
ATOM 2027 N N . GLN A 1 252 ? 8.068 -13.277 -17.006 1.00 94.38 252 GLN A N 1
ATOM 2028 C CA . GLN A 1 252 ? 8.788 -14.561 -17.116 1.00 94.38 252 GLN A CA 1
ATOM 2029 C C . GLN A 1 252 ? 10.216 -14.536 -16.539 1.00 94.38 252 GLN A C 1
ATOM 2031 O O . GLN A 1 252 ? 10.747 -15.592 -16.185 1.00 94.38 252 GLN A O 1
ATOM 2036 N N . ASP A 1 253 ? 10.824 -13.351 -16.421 1.00 93.75 253 ASP A N 1
ATOM 2037 C CA . ASP A 1 253 ? 12.118 -13.170 -15.755 1.00 93.75 253 ASP A CA 1
ATOM 2038 C C . ASP A 1 253 ? 12.059 -13.572 -14.260 1.00 93.75 253 ASP A C 1
ATOM 2040 O O . ASP A 1 253 ? 13.063 -14.010 -13.696 1.00 93.75 253 ASP A O 1
ATOM 2044 N N . TRP A 1 254 ? 10.876 -13.514 -13.633 1.00 95.38 254 TRP A N 1
ATOM 2045 C CA . TRP A 1 254 ? 10.613 -13.900 -12.241 1.00 95.38 254 TRP A CA 1
ATOM 2046 C C . TRP A 1 254 ? 10.034 -15.319 -12.170 1.00 95.38 254 TRP A C 1
ATOM 2048 O O . TRP A 1 254 ? 8.843 -15.555 -11.954 1.00 95.38 254 TRP A O 1
ATOM 2058 N N . ARG A 1 255 ? 10.903 -16.305 -12.389 1.00 95.81 255 ARG A N 1
ATOM 2059 C CA . ARG A 1 255 ? 10.513 -17.711 -12.571 1.00 95.81 255 ARG A CA 1
ATOM 2060 C C . ARG A 1 255 ? 9.698 -18.268 -11.399 1.00 95.81 255 ARG A C 1
ATOM 2062 O O . ARG A 1 255 ? 10.180 -18.342 -10.269 1.00 95.81 255 ARG A O 1
ATOM 2069 N N . GLY A 1 256 ? 8.498 -18.752 -11.714 1.00 93.81 256 GLY A N 1
ATOM 2070 C CA . GLY A 1 256 ? 7.579 -19.386 -10.765 1.00 93.81 256 GLY A CA 1
ATOM 2071 C C . GLY A 1 256 ? 6.563 -18.434 -10.132 1.00 93.81 256 GLY A C 1
ATOM 2072 O O . GLY A 1 256 ? 5.666 -18.911 -9.442 1.00 93.81 256 GLY A O 1
ATOM 2073 N N . ILE A 1 257 ? 6.669 -17.122 -10.371 1.00 97.06 257 ILE A N 1
ATOM 2074 C CA . ILE A 1 257 ? 5.666 -16.150 -9.927 1.00 97.06 257 ILE A CA 1
ATOM 2075 C C . ILE A 1 257 ? 4.483 -16.137 -10.919 1.00 97.06 257 ILE A C 1
ATOM 2077 O O . ILE A 1 257 ? 4.712 -16.186 -12.132 1.00 97.06 257 ILE A O 1
ATOM 2081 N N . PRO A 1 258 ? 3.221 -16.087 -10.448 1.00 94.81 258 PRO A N 1
ATOM 2082 C CA . PRO A 1 258 ? 2.046 -15.960 -11.317 1.00 94.81 258 PRO A CA 1
ATOM 2083 C C . PRO A 1 258 ? 2.039 -14.639 -12.084 1.00 94.81 258 PRO A C 1
ATOM 2085 O O . PRO A 1 258 ? 2.316 -13.609 -11.489 1.00 94.81 258 PRO A O 1
ATOM 2088 N N . MET A 1 259 ? 1.651 -14.642 -13.365 1.00 92.62 259 MET A N 1
ATOM 2089 C CA . MET A 1 259 ? 1.668 -13.438 -14.223 1.00 92.62 259 MET A CA 1
ATOM 2090 C C . MET A 1 259 ? 0.875 -12.251 -13.659 1.00 92.62 259 MET A C 1
ATOM 2092 O O . MET A 1 259 ? 1.259 -11.105 -13.889 1.00 92.62 259 MET A O 1
ATOM 2096 N N . ASP A 1 260 ? -0.197 -12.538 -12.920 1.00 92.06 260 ASP A N 1
ATOM 2097 C CA . ASP A 1 260 ? -1.018 -11.550 -12.232 1.00 92.06 260 ASP A CA 1
ATOM 2098 C C . ASP A 1 260 ? -0.781 -11.629 -10.722 1.00 92.06 260 ASP A C 1
ATOM 2100 O O . ASP A 1 260 ? -1.005 -12.659 -10.074 1.00 92.06 260 ASP A O 1
ATOM 2104 N N . ILE A 1 261 ? -0.321 -10.509 -10.176 1.00 97.50 261 ILE A N 1
ATOM 2105 C CA . ILE A 1 261 ? -0.025 -10.316 -8.759 1.00 97.50 261 ILE A CA 1
ATOM 2106 C C . ILE A 1 261 ? -0.819 -9.123 -8.235 1.00 97.50 261 ILE A C 1
ATOM 2108 O O . ILE A 1 261 ? -1.155 -8.224 -8.999 1.00 97.50 261 ILE A O 1
ATOM 2112 N N . ASP A 1 262 ? -1.075 -9.123 -6.933 1.00 97.38 262 ASP A N 1
ATOM 2113 C CA . ASP A 1 262 ? -1.789 -8.067 -6.213 1.00 97.38 262 ASP A CA 1
ATOM 2114 C C . ASP A 1 262 ? -0.833 -7.163 -5.417 1.00 97.38 262 ASP A C 1
ATOM 2116 O O . ASP A 1 262 ? -1.172 -6.044 -5.067 1.00 97.38 262 ASP A O 1
ATOM 2120 N N . ALA A 1 263 ? 0.353 -7.660 -5.050 1.00 98.19 263 ALA A N 1
ATOM 2121 C CA . ALA A 1 263 ? 1.346 -6.885 -4.311 1.00 98.19 263 ALA A CA 1
ATOM 2122 C C . ALA A 1 263 ? 2.721 -7.555 -4.355 1.00 98.19 263 ALA A C 1
ATOM 2124 O O . ALA A 1 263 ? 2.841 -8.757 -4.613 1.00 98.19 263 ALA A O 1
ATOM 2125 N N . ALA A 1 264 ? 3.766 -6.794 -4.028 1.00 98.25 264 ALA A N 1
ATOM 2126 C CA . ALA A 1 264 ? 5.097 -7.337 -3.821 1.00 98.25 264 ALA A CA 1
ATOM 2127 C C . ALA A 1 264 ? 5.877 -6.526 -2.781 1.00 98.25 264 ALA A C 1
ATOM 2129 O O . ALA A 1 264 ? 5.756 -5.310 -2.724 1.00 98.25 264 ALA A O 1
ATOM 2130 N N . PHE A 1 265 ? 6.710 -7.186 -1.977 1.00 97.56 265 PHE A N 1
ATOM 2131 C CA . PHE A 1 265 ? 7.608 -6.512 -1.035 1.00 97.56 265 PHE A CA 1
ATOM 2132 C C . PHE A 1 265 ? 8.897 -7.312 -0.817 1.00 97.56 265 PHE A C 1
ATOM 2134 O O . PHE A 1 265 ? 8.921 -8.527 -0.992 1.00 97.56 265 PHE A O 1
ATOM 2141 N N . GLN A 1 266 ? 9.979 -6.646 -0.411 1.00 95.62 266 GLN A N 1
ATOM 2142 C CA . GLN A 1 266 ? 11.211 -7.310 0.024 1.00 95.62 266 GLN A CA 1
ATOM 2143 C C . GLN A 1 266 ? 11.202 -7.481 1.5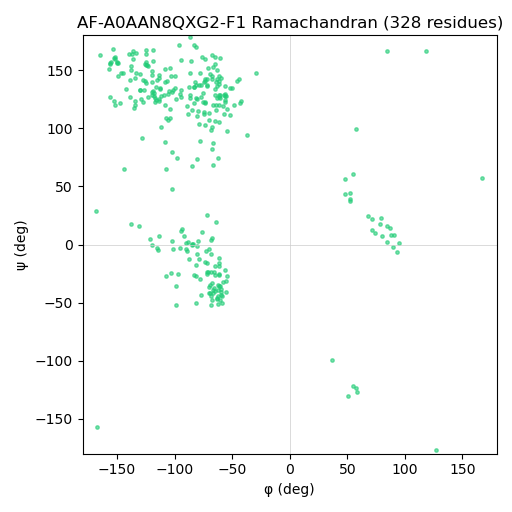48 1.00 95.62 266 GLN A C 1
ATOM 2145 O O . GLN A 1 266 ? 10.929 -6.523 2.266 1.00 95.62 266 GLN A O 1
ATOM 2150 N N . ASP A 1 267 ? 11.540 -8.666 2.060 1.00 92.50 267 ASP A N 1
ATOM 2151 C CA . ASP A 1 267 ? 11.730 -8.873 3.499 1.00 92.50 267 ASP A CA 1
ATOM 2152 C C . ASP A 1 267 ? 13.117 -8.419 3.992 1.00 92.50 267 ASP A C 1
ATOM 2154 O O . ASP A 1 267 ? 14.042 -8.131 3.231 1.00 92.50 267 ASP A O 1
ATOM 2158 N N . ARG A 1 268 ? 13.294 -8.387 5.316 1.00 88.75 268 ARG A N 1
ATOM 2159 C CA . ARG A 1 268 ? 14.566 -8.001 5.954 1.00 88.75 268 ARG A CA 1
ATOM 2160 C C . ARG A 1 268 ? 15.759 -8.910 5.619 1.00 88.75 268 ARG A C 1
ATOM 2162 O O . ARG A 1 268 ? 16.878 -8.576 5.991 1.00 88.75 268 ARG A O 1
ATOM 2169 N N . TYR A 1 269 ? 15.515 -10.066 5.006 1.00 89.62 269 TYR A N 1
ATOM 2170 C CA . TYR A 1 269 ? 16.524 -11.046 4.613 1.00 89.62 269 TYR A CA 1
ATOM 2171 C C . TYR A 1 269 ? 16.836 -10.980 3.109 1.00 89.62 269 TYR A C 1
ATOM 2173 O O . TYR A 1 269 ? 17.624 -11.788 2.630 1.00 89.62 269 TYR A O 1
ATOM 2181 N N . GLY A 1 270 ? 16.233 -10.041 2.371 1.00 92.06 270 GLY A N 1
ATOM 2182 C CA . GLY A 1 270 ? 16.489 -9.829 0.945 1.00 92.06 270 GLY A CA 1
ATOM 2183 C C . GLY A 1 270 ? 15.592 -10.633 0.002 1.00 92.06 270 GLY A C 1
ATOM 2184 O O . GLY A 1 270 ? 15.684 -10.462 -1.214 1.00 92.06 270 GLY A O 1
ATOM 2185 N N . TYR A 1 271 ? 14.692 -11.472 0.518 1.00 94.81 271 TYR A N 1
ATOM 2186 C CA . TYR A 1 271 ? 13.777 -12.228 -0.337 1.00 94.81 271 TYR A CA 1
ATOM 2187 C C . TYR A 1 271 ? 12.635 -11.332 -0.797 1.00 94.81 271 TYR A C 1
ATOM 2189 O O . TYR A 1 271 ? 12.059 -10.595 0.006 1.00 94.81 271 TYR A O 1
ATOM 2197 N N . ALA A 1 272 ? 12.278 -11.429 -2.075 1.00 97.38 272 ALA A N 1
ATOM 2198 C CA . ALA A 1 272 ? 11.056 -10.816 -2.573 1.00 97.38 272 ALA A CA 1
ATOM 2199 C C . ALA A 1 272 ? 9.863 -11.730 -2.271 1.00 97.38 272 ALA A C 1
ATOM 2201 O O . ALA A 1 272 ? 9.947 -12.951 -2.385 1.00 97.38 272 ALA A O 1
ATOM 2202 N N . HIS A 1 273 ? 8.748 -11.137 -1.876 1.00 98.12 273 HIS A N 1
ATOM 2203 C CA . HIS A 1 273 ? 7.476 -11.804 -1.649 1.00 98.12 273 HIS A CA 1
ATOM 2204 C C . HIS A 1 273 ? 6.478 -11.223 -2.632 1.00 98.12 273 HIS A C 1
ATOM 2206 O O . HIS A 1 273 ? 6.336 -10.007 -2.699 1.00 98.12 273 HIS A O 1
ATOM 2212 N N . PHE A 1 274 ? 5.799 -12.085 -3.376 1.00 98.44 274 PHE A N 1
ATOM 2213 C CA . PHE A 1 274 ? 4.769 -11.715 -4.341 1.00 98.44 274 PHE A CA 1
ATOM 2214 C C . PHE A 1 274 ? 3.442 -12.285 -3.878 1.00 98.44 274 PHE A C 1
ATOM 2216 O O . PHE A 1 274 ? 3.395 -13.438 -3.458 1.00 98.44 274 PHE A O 1
ATOM 2223 N N . LEU A 1 275 ? 2.380 -11.495 -3.931 1.00 98.12 275 LEU A N 1
ATOM 2224 C CA . LEU A 1 275 ? 1.055 -11.884 -3.470 1.00 98.12 275 LEU A CA 1
ATOM 2225 C C . LEU A 1 275 ? 0.109 -11.973 -4.659 1.00 98.12 275 LEU A C 1
ATOM 2227 O O . LEU A 1 275 ? 0.206 -11.172 -5.582 1.00 98.12 275 LEU A O 1
ATOM 2231 N N . SER A 1 276 ? -0.804 -12.934 -4.626 1.00 96.12 276 SER A N 1
ATOM 2232 C CA . SER A 1 276 ? -1.893 -13.063 -5.595 1.00 96.12 276 SER A CA 1
ATOM 2233 C C . SER A 1 276 ? -3.064 -13.759 -4.906 1.00 96.12 276 SER A C 1
ATOM 2235 O O . SER A 1 276 ? -2.926 -14.864 -4.366 1.00 96.12 276 SER A O 1
ATOM 2237 N N . GLY A 1 277 ? -4.207 -13.080 -4.838 1.00 92.00 277 GLY A N 1
ATOM 2238 C CA . GLY A 1 277 ? -5.352 -13.512 -4.052 1.00 92.00 277 GLY A CA 1
ATOM 2239 C C . GLY A 1 277 ? -5.003 -13.671 -2.568 1.00 92.00 277 GLY A C 1
ATOM 2240 O O . GLY A 1 277 ? -4.472 -12.772 -1.919 1.00 92.00 277 GLY A O 1
ATOM 2241 N N . MET A 1 278 ? -5.310 -14.840 -2.006 1.00 88.38 278 MET A N 1
ATOM 2242 C CA . MET A 1 278 ? -5.053 -15.158 -0.591 1.00 88.38 278 MET A CA 1
ATOM 2243 C C . MET A 1 278 ? -3.688 -15.828 -0.358 1.00 88.38 278 MET A C 1
ATOM 2245 O O . MET A 1 278 ? -3.399 -16.301 0.747 1.00 88.38 278 MET A O 1
ATOM 2249 N N . GLN A 1 279 ? -2.861 -15.904 -1.400 1.00 92.25 279 GLN A N 1
ATOM 2250 C CA . GLN A 1 279 ? -1.606 -16.638 -1.409 1.00 92.25 279 GLN A CA 1
ATOM 2251 C C . GLN A 1 279 ? -0.412 -15.723 -1.663 1.00 92.25 279 GLN A C 1
ATOM 2253 O O . GLN A 1 279 ? -0.539 -14.641 -2.235 1.00 92.25 279 GLN A O 1
ATOM 2258 N N . TYR A 1 280 ? 0.766 -16.179 -1.244 1.00 97.06 280 TYR A N 1
ATOM 2259 C CA . TYR A 1 280 ? 2.024 -15.512 -1.542 1.00 97.06 280 TYR A CA 1
ATOM 2260 C C . TYR A 1 280 ? 3.127 -16.504 -1.914 1.00 97.06 280 TYR A C 1
ATOM 2262 O O . TYR A 1 280 ? 3.111 -17.662 -1.491 1.00 97.06 280 TYR A O 1
ATOM 2270 N N . TRP A 1 281 ? 4.092 -16.028 -2.697 1.00 97.88 281 TRP A N 1
ATOM 2271 C CA . TRP A 1 281 ? 5.275 -16.734 -3.175 1.00 97.88 281 TRP A CA 1
ATOM 2272 C C . TRP A 1 281 ? 6.515 -16.021 -2.655 1.00 97.88 281 TRP A C 1
ATOM 2274 O O . TRP A 1 281 ? 6.634 -14.805 -2.797 1.00 97.88 281 TRP A O 1
ATOM 2284 N N . LYS A 1 282 ? 7.461 -16.775 -2.093 1.00 96.31 282 LYS A N 1
ATOM 2285 C CA . LYS A 1 282 ? 8.765 -16.251 -1.687 1.00 96.31 282 LYS A CA 1
ATOM 2286 C C . LYS A 1 282 ? 9.803 -16.560 -2.761 1.00 96.31 282 LYS A C 1
ATOM 2288 O O . LYS A 1 282 ? 9.970 -17.714 -3.153 1.00 96.31 282 LYS A O 1
ATOM 2293 N N . PHE A 1 283 ? 10.484 -15.527 -3.229 1.00 96.81 283 PHE A N 1
ATOM 2294 C CA . PHE A 1 283 ? 11.413 -15.555 -4.350 1.00 96.81 283 PHE A CA 1
ATOM 2295 C C . PHE A 1 283 ? 12.853 -15.381 -3.868 1.00 96.81 283 PHE A C 1
ATOM 2297 O O . PHE A 1 283 ? 13.161 -14.461 -3.103 1.00 96.81 283 PHE A O 1
ATOM 2304 N N . ASP A 1 284 ? 13.719 -16.287 -4.307 1.00 93.38 284 ASP A N 1
ATOM 2305 C CA . ASP A 1 284 ? 15.121 -16.354 -3.913 1.00 93.38 284 ASP A CA 1
ATOM 2306 C C . ASP A 1 284 ? 15.976 -15.339 -4.701 1.00 93.38 284 ASP A C 1
ATOM 2308 O O . ASP A 1 284 ? 15.963 -15.368 -5.938 1.00 93.38 284 ASP A O 1
ATOM 2312 N N . PRO A 1 285 ? 16.731 -14.451 -4.022 1.00 91.69 285 PRO A N 1
ATOM 2313 C CA . PRO A 1 285 ? 17.563 -13.442 -4.679 1.00 91.69 285 PRO A CA 1
ATOM 2314 C C . PRO A 1 285 ? 18.833 -13.977 -5.338 1.00 91.69 285 PRO A C 1
ATOM 2316 O O . PRO A 1 285 ? 19.438 -13.267 -6.138 1.00 91.69 285 PRO A O 1
ATOM 2319 N N . VAL A 1 286 ? 19.238 -15.206 -5.024 1.00 91.19 286 VAL A N 1
ATOM 2320 C CA . VAL A 1 286 ? 20.429 -15.856 -5.575 1.00 91.19 286 VAL A CA 1
ATOM 2321 C C . VAL A 1 286 ? 20.036 -16.790 -6.713 1.00 91.19 286 VAL A C 1
ATOM 2323 O O . VAL A 1 286 ? 20.552 -16.679 -7.823 1.00 91.19 286 VAL A O 1
ATOM 2326 N N . GLU A 1 287 ? 19.084 -17.686 -6.459 1.00 92.38 287 GLU A N 1
ATOM 2327 C CA . GLU A 1 287 ? 18.652 -18.696 -7.431 1.00 92.38 287 GLU A CA 1
ATOM 2328 C C . GLU A 1 287 ? 17.706 -18.134 -8.505 1.00 92.38 287 GLU A C 1
ATOM 2330 O O . GLU A 1 287 ? 17.449 -18.805 -9.509 1.00 92.38 287 GLU A O 1
ATOM 2335 N N . MET A 1 288 ? 17.178 -16.916 -8.309 1.00 92.94 288 MET A N 1
ATOM 2336 C CA . MET A 1 288 ? 16.236 -16.248 -9.218 1.00 92.94 288 MET A CA 1
ATOM 2337 C C . MET A 1 288 ? 15.019 -17.126 -9.554 1.00 92.94 288 MET A C 1
ATOM 2339 O O . MET A 1 288 ? 14.604 -17.249 -10.714 1.00 92.94 288 MET A O 1
ATOM 2343 N N . LYS A 1 289 ? 14.458 -17.772 -8.528 1.00 93.25 289 LYS A N 1
ATOM 2344 C CA . LYS A 1 289 ? 13.268 -18.625 -8.625 1.00 93.25 289 LYS A CA 1
ATOM 2345 C C . LYS A 1 289 ? 12.492 -18.641 -7.311 1.00 93.25 289 LYS A C 1
ATOM 2347 O O . LYS A 1 289 ? 13.028 -18.328 -6.249 1.00 93.25 289 LYS A O 1
ATOM 2352 N N . VAL A 1 290 ? 11.232 -19.052 -7.384 1.00 94.75 290 VAL A N 1
ATOM 2353 C CA . VAL A 1 290 ? 10.412 -19.332 -6.199 1.00 94.75 290 VAL A CA 1
ATOM 2354 C C . VAL A 1 290 ? 11.020 -20.458 -5.356 1.00 94.75 290 VAL A C 1
ATOM 2356 O O . VAL A 1 290 ? 11.474 -21.470 -5.891 1.00 94.75 290 VAL A O 1
ATOM 2359 N N . LEU A 1 291 ? 11.001 -20.281 -4.033 1.00 91.88 291 LEU A N 1
ATOM 2360 C CA . LEU A 1 291 ? 11.420 -21.297 -3.071 1.00 91.88 291 LEU A CA 1
ATOM 2361 C C . LEU A 1 291 ? 10.450 -22.484 -3.030 1.00 91.88 291 LEU A C 1
ATOM 2363 O O . LEU A 1 291 ? 9.236 -22.329 -3.151 1.00 91.88 291 LEU A O 1
ATOM 2367 N N . GLU A 1 292 ? 10.981 -23.678 -2.776 1.00 86.12 292 GLU A N 1
ATOM 2368 C CA . GLU A 1 292 ? 10.152 -24.865 -2.559 1.00 86.12 292 GLU A CA 1
ATOM 2369 C C . GLU A 1 292 ? 9.212 -24.684 -1.353 1.00 86.12 292 GLU A C 1
ATOM 2371 O O . GLU A 1 292 ? 9.564 -24.063 -0.348 1.00 86.12 292 GLU A O 1
ATOM 2376 N N . GLY A 1 293 ? 7.996 -25.230 -1.458 1.00 80.31 293 GLY A N 1
ATOM 2377 C CA . GLY A 1 293 ? 6.957 -25.100 -0.428 1.00 80.31 293 GLY A CA 1
ATOM 2378 C C . GLY A 1 293 ? 6.062 -23.861 -0.557 1.00 80.31 293 GLY A C 1
ATOM 2379 O O . GLY A 1 293 ? 5.259 -23.612 0.340 1.00 80.31 293 GLY A O 1
ATOM 2380 N N . TYR A 1 294 ? 6.179 -23.109 -1.655 1.00 90.25 294 TYR A N 1
ATOM 2381 C CA . TYR A 1 294 ? 5.290 -22.004 -2.021 1.00 90.25 294 TYR A CA 1
ATOM 2382 C C . TYR A 1 294 ? 4.396 -22.369 -3.224 1.00 90.25 294 TYR A C 1
ATOM 2384 O O . TYR A 1 294 ? 4.825 -23.159 -4.069 1.00 90.25 294 TYR A O 1
ATOM 2392 N N . PRO A 1 295 ? 3.178 -21.798 -3.341 1.00 95.38 295 PRO A N 1
ATOM 2393 C CA . PRO A 1 295 ? 2.617 -20.727 -2.510 1.00 95.38 295 PRO A CA 1
ATOM 2394 C C . PRO A 1 295 ? 2.187 -21.146 -1.101 1.00 95.38 295 PRO A C 1
ATOM 2396 O O . PRO A 1 295 ? 1.910 -22.313 -0.835 1.00 95.38 295 PRO A O 1
ATOM 2399 N N . ARG A 1 296 ? 2.083 -20.155 -0.210 1.00 87.75 296 ARG A N 1
ATOM 2400 C CA . ARG A 1 296 ? 1.522 -20.287 1.147 1.00 87.75 296 ARG A CA 1
ATOM 2401 C C . ARG A 1 296 ? 0.398 -19.276 1.370 1.00 87.75 296 ARG A C 1
ATOM 2403 O O . ARG A 1 296 ? 0.266 -18.323 0.607 1.00 87.75 296 ARG A O 1
ATOM 2410 N N . TYR A 1 297 ? -0.421 -19.479 2.402 1.00 87.44 297 TYR A N 1
ATOM 2411 C CA . TYR A 1 297 ? -1.564 -18.609 2.700 1.00 87.44 297 TYR A CA 1
ATOM 2412 C C . TYR A 1 297 ? -1.169 -17.413 3.563 1.00 87.44 297 TYR A C 1
ATOM 2414 O O . TYR A 1 297 ? -0.607 -17.574 4.648 1.00 87.44 297 TYR A O 1
ATOM 2422 N N . ILE A 1 298 ? -1.552 -16.216 3.114 1.00 92.06 298 ILE A N 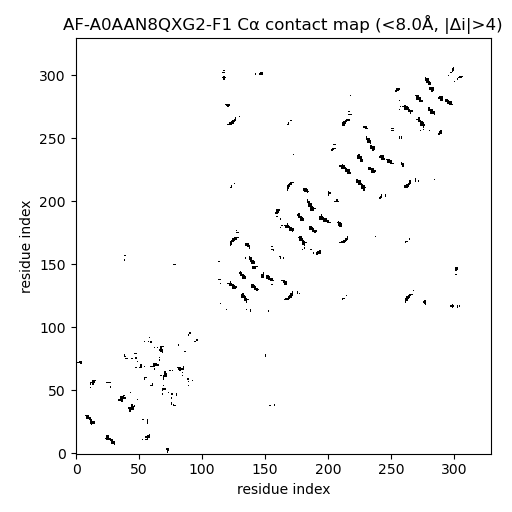1
ATOM 2423 C CA . ILE A 1 298 ? -1.236 -14.954 3.795 1.00 92.06 298 ILE A CA 1
ATOM 2424 C C . ILE A 1 298 ? -1.841 -14.929 5.205 1.00 92.06 298 ILE A C 1
ATOM 2426 O O . ILE A 1 298 ? -1.144 -14.638 6.177 1.00 92.06 298 ILE A O 1
ATOM 2430 N N . GLY A 1 299 ? -3.124 -15.286 5.328 1.00 86.38 299 GLY A N 1
ATOM 2431 C CA . GLY A 1 299 ? -3.832 -15.301 6.611 1.00 86.38 299 GLY A CA 1
ATOM 2432 C C . GLY A 1 299 ? -3.127 -16.157 7.667 1.00 86.38 299 GLY A C 1
ATOM 2433 O O . GLY A 1 299 ? -3.001 -15.753 8.820 1.00 86.38 299 GLY A O 1
ATOM 2434 N N . MET A 1 300 ? -2.603 -17.319 7.276 1.00 84.69 300 MET A N 1
ATOM 2435 C CA . MET A 1 300 ? -1.916 -18.216 8.206 1.00 84.69 300 MET A CA 1
ATOM 2436 C C . MET A 1 300 ? -0.589 -17.632 8.690 1.00 84.69 300 MET A C 1
ATOM 2438 O O . MET A 1 300 ? -0.352 -17.552 9.893 1.00 84.69 300 MET A O 1
ATOM 2442 N N . ASP A 1 301 ? 0.264 -17.207 7.758 1.00 85.94 301 ASP A N 1
ATOM 2443 C CA . ASP A 1 301 ? 1.654 -16.874 8.077 1.00 85.94 301 ASP A CA 1
ATOM 2444 C C . ASP A 1 301 ? 1.834 -15.454 8.628 1.00 85.94 301 ASP A C 1
ATOM 2446 O O . ASP A 1 301 ? 2.775 -15.208 9.382 1.00 85.94 301 ASP A O 1
ATOM 2450 N N . PHE A 1 302 ? 0.935 -14.523 8.289 1.00 92.12 302 PHE A N 1
ATOM 2451 C CA . PHE A 1 302 ? 1.023 -13.123 8.722 1.00 92.12 302 PHE A CA 1
ATOM 2452 C C . PHE A 1 302 ? -0.010 -12.746 9.789 1.00 92.12 302 PHE A C 1
ATOM 2454 O O . PHE A 1 302 ? 0.247 -11.850 10.593 1.00 92.12 302 PHE A O 1
ATOM 2461 N N . PHE A 1 303 ? -1.160 -13.426 9.825 1.00 91.75 303 PHE A N 1
ATOM 2462 C CA . PHE A 1 303 ? -2.285 -13.060 10.694 1.00 91.75 303 PHE A CA 1
ATOM 2463 C C . PHE A 1 303 ? -2.683 -14.153 11.698 1.00 91.75 303 PHE A C 1
ATOM 2465 O O . PHE A 1 303 ? -3.574 -13.928 12.514 1.00 91.75 303 PHE A O 1
ATOM 2472 N N . GLY A 1 304 ? -2.007 -15.309 11.697 1.00 86.44 304 GLY A N 1
ATOM 2473 C CA . GLY A 1 304 ? -2.264 -16.394 12.651 1.00 86.44 304 GLY A CA 1
ATOM 2474 C C . GLY A 1 304 ? -3.623 -17.073 12.463 1.00 86.44 304 GLY A C 1
ATOM 2475 O O . GLY A 1 304 ? -4.176 -17.625 13.414 1.00 86.44 304 GLY A O 1
ATOM 2476 N N . CYS A 1 305 ? -4.178 -17.007 11.255 1.00 85.56 305 CYS A N 1
ATOM 2477 C CA . CYS A 1 305 ? -5.482 -17.572 10.939 1.00 85.56 305 CYS A CA 1
ATOM 2478 C C . CYS A 1 305 ? -5.455 -19.111 10.916 1.00 85.56 305 CYS A C 1
ATOM 2480 O O . CYS A 1 305 ? -4.424 -19.710 10.587 1.00 85.56 305 CYS A O 1
ATOM 2482 N N . PRO A 1 306 ? -6.591 -19.770 11.213 1.00 76.38 306 PRO A N 1
ATOM 2483 C CA . PRO A 1 306 ? -6.721 -21.211 11.038 1.00 76.38 306 PRO A CA 1
ATOM 2484 C C . PRO A 1 306 ? -6.617 -21.596 9.555 1.00 76.38 306 PRO A C 1
ATOM 2486 O O . PRO A 1 306 ? -6.804 -20.763 8.665 1.00 76.38 306 PRO A O 1
ATOM 2489 N N . LEU A 1 307 ? -6.336 -22.877 9.294 1.00 59.28 307 LEU A N 1
ATOM 2490 C CA . LEU A 1 307 ? -6.330 -23.426 7.938 1.00 59.28 307 LEU A CA 1
ATOM 2491 C C . LEU A 1 307 ? -7.647 -23.081 7.220 1.00 59.28 307 LEU A C 1
ATOM 2493 O O . LEU A 1 307 ? -8.714 -23.260 7.819 1.00 59.28 307 LEU A O 1
ATOM 2497 N N . PRO A 1 308 ? -7.597 -22.631 5.953 1.00 58.25 308 PRO A N 1
ATOM 2498 C CA . PRO A 1 308 ? -8.802 -22.465 5.156 1.00 58.25 308 PRO A CA 1
ATOM 2499 C C . PRO A 1 308 ? -9.563 -23.791 5.133 1.00 58.25 308 PRO A C 1
ATOM 2501 O O . PRO A 1 308 ? -8.981 -24.834 4.823 1.00 58.25 308 PRO A O 1
ATOM 2504 N N . ILE A 1 309 ? -10.852 -23.768 5.479 1.00 55.56 309 ILE A N 1
ATOM 2505 C CA . ILE A 1 309 ? -11.711 -24.937 5.296 1.00 55.56 309 ILE A CA 1
ATOM 2506 C C . ILE A 1 309 ? -11.844 -25.115 3.785 1.00 55.56 309 ILE A C 1
ATOM 2508 O O . ILE A 1 309 ? -12.561 -24.370 3.123 1.00 55.56 309 ILE A O 1
ATOM 2512 N N . ILE A 1 310 ? -11.094 -26.064 3.229 1.00 52.09 310 ILE A N 1
ATOM 2513 C CA . ILE A 1 310 ? -11.337 -26.550 1.877 1.00 52.09 310 ILE A CA 1
ATOM 2514 C C . ILE A 1 310 ? -12.663 -27.300 1.970 1.00 52.09 310 ILE A C 1
ATOM 2516 O O . ILE A 1 310 ? -12.701 -28.438 2.446 1.00 52.09 310 ILE A O 1
ATOM 2520 N N . ASP A 1 311 ? -13.760 -26.653 1.582 1.00 37.97 311 ASP A N 1
ATOM 2521 C CA . ASP A 1 311 ? -15.016 -27.361 1.378 1.00 37.97 311 ASP A CA 1
ATOM 2522 C C . ASP A 1 311 ? -14.745 -28.454 0.341 1.00 37.97 311 ASP A C 1
ATOM 2524 O O . ASP A 1 311 ? -14.473 -28.181 -0.828 1.00 37.97 311 ASP A O 1
ATOM 2528 N N . LYS A 1 312 ? -14.812 -29.717 0.772 1.00 36.50 312 LYS A N 1
ATOM 2529 C CA . LYS A 1 312 ? -14.625 -30.918 -0.062 1.00 36.50 312 LYS A CA 1
ATOM 2530 C C . LYS A 1 312 ? -15.697 -31.087 -1.156 1.00 36.50 312 LYS A C 1
ATOM 2532 O O . LYS A 1 312 ? -15.884 -32.178 -1.677 1.00 36.50 312 LYS A O 1
ATOM 2537 N N . ALA A 1 313 ? -16.412 -30.027 -1.519 1.00 40.00 313 ALA A N 1
ATOM 2538 C CA . ALA A 1 313 ? -17.485 -30.041 -2.503 1.00 40.00 313 ALA A CA 1
ATOM 2539 C C . ALA A 1 313 ? -17.000 -29.896 -3.961 1.00 40.00 313 ALA A C 1
ATOM 2541 O O . ALA A 1 313 ? -17.827 -29.913 -4.866 1.00 40.00 313 ALA A O 1
ATOM 2542 N N . GLN A 1 314 ? -15.691 -29.767 -4.219 1.00 38.09 314 GLN A N 1
ATOM 2543 C CA . GLN A 1 314 ? -15.146 -29.665 -5.587 1.00 38.09 314 GLN A CA 1
ATOM 2544 C C . GLN A 1 314 ? -14.273 -30.850 -6.036 1.00 38.09 314 GLN A C 1
ATOM 2546 O O . GLN A 1 314 ? -13.727 -30.809 -7.135 1.00 38.09 314 GLN A O 1
ATOM 2551 N N . GLU A 1 315 ? -14.185 -31.931 -5.255 1.00 34.78 315 GLU A N 1
ATOM 2552 C CA . GLU A 1 315 ? -13.412 -33.132 -5.631 1.00 34.78 315 GLU A CA 1
ATOM 2553 C C . GLU A 1 315 ? -14.281 -34.295 -6.160 1.00 34.78 315 GLU A C 1
ATOM 2555 O O . GLU A 1 315 ? -13.758 -35.278 -6.677 1.00 34.78 315 GLU A O 1
ATOM 2560 N N . GLU A 1 316 ? -15.613 -34.159 -6.152 1.00 34.00 316 GLU A N 1
ATOM 2561 C CA . GLU A 1 316 ? -16.551 -35.110 -6.770 1.00 34.00 316 GLU A CA 1
ATOM 2562 C C . GLU A 1 316 ? -17.178 -34.531 -8.052 1.00 34.00 316 GLU A C 1
ATOM 2564 O O . GLU A 1 316 ? -18.377 -34.287 -8.139 1.00 34.00 316 GLU A O 1
ATOM 2569 N N . SER A 1 317 ? -16.370 -34.287 -9.087 1.00 31.80 317 SER A N 1
ATOM 2570 C CA . SER A 1 317 ? -16.905 -34.115 -10.454 1.00 31.80 317 SER A CA 1
ATOM 2571 C C . SER A 1 317 ? -16.093 -34.816 -11.544 1.00 31.80 317 SER A C 1
ATOM 2573 O O . SER A 1 317 ? -16.293 -34.570 -12.731 1.00 31.80 317 SER A O 1
ATOM 2575 N N . VAL A 1 318 ? -15.241 -35.774 -11.170 1.00 36.41 318 VAL A N 1
ATOM 2576 C CA . VAL A 1 318 ? -14.660 -36.720 -12.13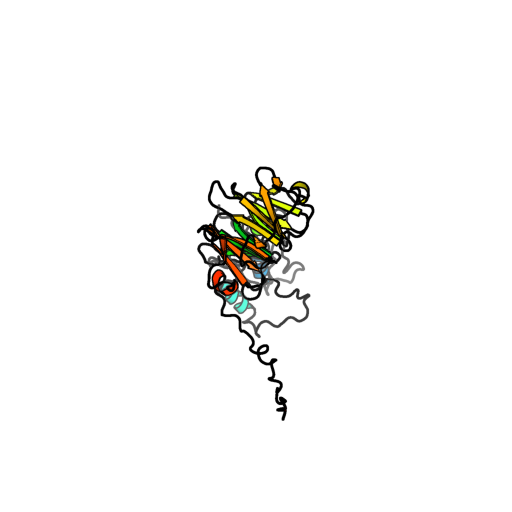0 1.00 36.41 318 VAL A CA 1
ATOM 2577 C C . VAL A 1 318 ? -15.297 -38.085 -11.896 1.00 36.41 318 VAL A C 1
ATOM 2579 O O . VAL A 1 318 ? -14.804 -38.901 -11.121 1.00 36.41 318 VAL A O 1
ATOM 2582 N N . SER A 1 319 ? -16.430 -38.333 -12.560 1.00 30.33 319 SER A N 1
ATOM 2583 C CA . SER A 1 319 ? -16.957 -39.695 -12.682 1.00 30.33 319 SER A CA 1
ATOM 2584 C C . SER A 1 319 ? -16.065 -40.491 -13.645 1.00 30.33 319 SER A C 1
ATOM 2586 O O . SER A 1 319 ? -15.762 -39.972 -14.726 1.00 30.33 319 SER A O 1
ATOM 2588 N N . PRO A 1 320 ? -15.697 -41.745 -13.345 1.00 35.41 320 PRO A N 1
ATOM 2589 C CA . PRO A 1 320 ? -15.052 -42.609 -14.318 1.00 35.41 320 PRO A CA 1
ATOM 2590 C C . PRO A 1 320 ? -16.103 -43.072 -15.332 1.00 35.41 320 PRO A C 1
ATOM 2592 O O . PRO A 1 320 ? -16.913 -43.947 -15.031 1.00 35.41 320 PRO A O 1
ATOM 2595 N N . GLN A 1 321 ? -16.113 -42.484 -16.530 1.00 35.66 321 GLN A N 1
ATOM 2596 C CA . GLN A 1 321 ? -16.823 -43.096 -17.649 1.00 35.66 321 GLN A CA 1
ATOM 2597 C C . GLN A 1 321 ? -16.031 -44.307 -18.145 1.00 35.66 321 GLN A C 1
ATOM 2599 O O . GLN A 1 321 ? -14.854 -44.221 -18.495 1.00 35.66 321 GLN A O 1
ATOM 2604 N N . GLU A 1 322 ? -16.720 -45.442 -18.121 1.00 34.72 322 GLU A N 1
ATOM 2605 C CA . GLU A 1 322 ? -16.314 -46.745 -18.621 1.00 34.72 322 GLU A CA 1
ATOM 2606 C C . GLU A 1 322 ? -15.747 -46.659 -20.044 1.00 34.72 322 GLU A C 1
ATOM 2608 O O . GLU A 1 322 ? -16.453 -46.320 -20.992 1.00 34.72 322 GLU A O 1
ATOM 2613 N N . VAL A 1 323 ? -14.488 -47.062 -20.221 1.00 35.91 323 VAL A N 1
ATOM 2614 C CA . VAL A 1 323 ? -13.960 -47.450 -21.534 1.00 35.91 323 VAL A CA 1
ATOM 2615 C C . VAL A 1 323 ? -13.918 -48.975 -21.577 1.00 35.91 323 VAL A C 1
ATOM 2617 O O . VAL A 1 323 ? -12.881 -49.596 -21.367 1.00 35.91 323 VAL A O 1
ATOM 2620 N N . ASN A 1 324 ? -15.075 -49.586 -21.830 1.00 36.12 324 ASN A N 1
ATOM 2621 C CA . ASN A 1 324 ? -15.173 -50.974 -22.275 1.00 36.12 324 ASN A CA 1
ATOM 2622 C C . ASN A 1 324 ? -15.540 -50.971 -23.759 1.00 36.12 324 ASN A C 1
ATOM 2624 O O . ASN A 1 324 ? -16.675 -50.678 -24.125 1.00 36.12 324 ASN A O 1
ATOM 2628 N N . GLY A 1 325 ? -14.577 -51.305 -24.619 1.00 34.44 325 GLY A N 1
ATOM 2629 C CA . GLY A 1 325 ? -14.842 -51.435 -26.050 1.00 34.44 325 GLY A CA 1
ATOM 2630 C C . GLY A 1 325 ? -13.600 -51.509 -26.928 1.00 34.44 325 GLY A C 1
ATOM 2631 O O . GLY A 1 325 ? -13.461 -50.702 -27.837 1.00 34.44 325 GLY A O 1
ATOM 2632 N N . ILE A 1 326 ? -12.703 -52.473 -26.692 1.00 37.22 326 ILE A N 1
ATOM 2633 C CA . ILE A 1 326 ? -11.712 -52.870 -27.704 1.00 37.22 326 ILE A CA 1
ATOM 2634 C C . ILE A 1 326 ? -12.057 -54.283 -28.174 1.00 37.22 326 ILE A C 1
ATOM 2636 O O . ILE A 1 326 ? -11.781 -55.282 -27.511 1.00 37.22 326 ILE A O 1
ATOM 2640 N N . SER A 1 327 ? -12.695 -54.337 -29.339 1.00 40.34 327 SER A N 1
ATOM 2641 C CA . SER A 1 327 ? -12.874 -55.525 -30.166 1.00 40.34 327 SER A CA 1
ATOM 2642 C C . SER A 1 327 ? -11.522 -56.030 -30.681 1.00 40.34 327 SER A C 1
ATOM 2644 O O . SER A 1 327 ? -10.753 -55.267 -31.268 1.00 40.34 327 SER A O 1
ATOM 2646 N N . ARG A 1 328 ? -11.248 -57.325 -30.489 1.00 36.66 328 ARG A N 1
ATOM 2647 C CA . ARG A 1 328 ? -10.118 -58.045 -31.101 1.00 36.66 328 ARG A CA 1
ATOM 2648 C C . ARG A 1 328 ? -10.365 -58.258 -32.604 1.00 36.66 328 ARG A C 1
ATOM 2650 O O . ARG A 1 328 ? -11.502 -58.582 -32.950 1.00 36.66 328 ARG A O 1
ATOM 2657 N N . PRO A 1 329 ? -9.347 -58.172 -33.477 1.00 50.16 329 PRO A N 1
ATOM 2658 C CA . PRO A 1 329 ? -9.453 -58.693 -34.832 1.00 50.16 329 PRO A CA 1
ATOM 2659 C C . PRO A 1 329 ? -9.074 -60.185 -34.874 1.00 50.16 329 PRO A C 1
ATOM 2661 O O . PRO A 1 329 ? -8.235 -60.640 -34.091 1.00 50.16 329 PRO A O 1
ATOM 2664 N N . ASN A 1 330 ? -9.722 -60.914 -35.787 1.00 43.25 330 ASN A N 1
ATOM 2665 C CA . ASN A 1 330 ? -9.237 -62.182 -36.343 1.00 43.25 330 ASN A CA 1
ATOM 2666 C C . ASN A 1 330 ? -8.184 -61.916 -37.417 1.00 43.25 330 ASN A C 1
ATOM 2668 O O . ASN A 1 330 ? -8.323 -60.877 -38.106 1.00 43.25 330 ASN A O 1
#